Protein AF-A0A1C3XR08-F1 (afdb_monomer)

Radius of gyration: 30.36 Å; Cα contacts (8 Å, |Δi|>4): 366; chains: 1; bounding box: 55×85×100 Å

Solvent-accessible surface area (backbone atoms only — not comparable to full-atom values): 16716 Å² total; per-residue (Å²): 135,90,79,88,82,96,73,86,82,84,79,76,79,78,66,81,74,53,65,55,31,50,72,92,27,38,66,41,62,52,46,43,29,36,30,78,85,78,61,27,37,35,40,36,44,80,65,9,42,30,44,45,40,88,42,94,89,49,68,54,33,35,32,39,51,58,80,56,34,37,40,39,36,41,96,90,47,75,49,49,28,40,51,38,60,73,26,42,38,32,27,29,83,72,38,52,47,43,33,36,47,61,73,83,54,50,77,73,19,33,61,73,77,78,84,78,77,90,80,82,76,77,84,80,60,92,71,82,78,76,88,72,81,84,77,80,84,75,78,80,81,76,76,82,74,77,79,78,77,76,81,52,73,69,58,53,53,25,51,51,28,37,55,50,14,43,22,29,36,35,44,12,52,52,27,46,54,51,28,72,78,42,59,69,76,55,18,57,54,25,34,51,54,13,35,54,25,14,52,55,12,22,54,22,13,54,68,34,70,33,67,66,55,20,53,52,23,52,52,49,33,54,51,38,51,55,51,48,74,68,46,74,96,63,78,76,74,76,73,80,71,77,82,76,80,86,66,82,67,53,72,68,60,50,56,48,42,57,57,43,51,58,51,50,70,73,47,58,93,85,38,75,67,42,59,58,47,54,51,53,37,52,56,43,54,65,65,68,108

Organism: NCBI:txid1761772

pLDDT: mean 78.46, std 17.35, range [38.38, 98.19]

Foldseek 3Di:
DDDDDPDDDPPPPPDPQQQFAPPLCLLLQAAWKAKPPQRWIWGRDRSQKIFIDDGPPTFIFGWYDDDQWIWTQTPVGIWIWGADLLSQWIATDQRQIIIGGDDHGDPSNHPPPVPDDPPDPPPPDPDDCDDDDDDPDDDDDDDDDPPDDPDDVLLVLLVVLLSQLSNLQSNLVVLCVVLVVDDLVSNLVSLVSSLVSLVSSLVSCVSSVNVVSNVVSVVSNVVSVVVNVVRDPDDPDPPDPPPPPDDQPPPVLLVVLVVLVVVLVPDDPPDPVNVVSVVSSVVSVVSND

Secondary structure (DSSP, 8-state):
-----------------PPPPPHHHHHHH-EEEEETTT--EEEE-TTSEEEEESSTTPPPEEEEEETTEEEEEETTEEEEEEEPTTSSEEEETTSSSEEEESSPPPGGGS----SS-SSSSSSSS------PPPPPPPPPPPPPPPPPPPPPHHHHHHHHHHHHHHHHHHHHHHHHHHHHHS-HHHHHHHHHHHHHHHHHHHHHHHHHT-HHHHHHHHHHHHHHHHHHHTS-SS-PPPPP-----S-PPPHHHHHHHHHHHHHHHHS-TT-HHHHHHHHHHHHHHHHT-

Mean predicted aligned error: 19.64 Å

Nearest PDB structures (foldseek):
  8pkp-assembly1_O  TM=9.482E-01  e=6.597E-01  Homo sapiens
  8xyv-assembly2_B  TM=6.573E-01  e=1.124E+00  synthetic construct
  8fit-assembly2_C  TM=3.356E-01  e=3.301E-01  synthetic construct
  5cwn-assembly1_A  TM=4.330E-01  e=3.827E+00  synthetic construct
  6j6f-assembly1_B  TM=3.372E-01  e=3.093E+00  Talaromyces marneffei PM1

Sequence (289 aa):
MRFLIAGTLLLTSILPAGAAPPSSCAGKFIGEWRHSGSGNRGSIMADGRALCSEHPACTQGTWTCSGNVLTYTNSLGTWDYTLAPDGKSMSTNGGAAVATRIGSAPASARSRDLGTAANVTADILGIDRTPSAAPPPAPPPAAPKPPATPPSAVDGEKRAAANYAHTLYGAGEAALNSARDFTYANRKRELQVAEDNFTKAAEQYRKAGDPAGEAKARRAIAMVRAADAKTPERAPRPDPKPKVSGAKPSKENCERVEDINFTIIKLKWNDPQRADLVEKRNQLRELCK

Structure (mmCIF, N/CA/C/O backbone):
data_AF-A0A1C3XR08-F1
#
_entry.id   AF-A0A1C3XR08-F1
#
loop_
_atom_site.group_PDB
_atom_site.id
_atom_site.type_symbol
_atom_site.label_atom_id
_atom_site.label_alt_id
_atom_site.label_comp_id
_atom_site.label_asym_id
_atom_site.label_entity_id
_atom_site.label_seq_id
_atom_site.pdbx_PDB_ins_code
_atom_site.Cartn_x
_atom_site.Cartn_y
_atom_site.Cartn_z
_atom_site.occupancy
_atom_site.B_iso_or_equiv
_atom_site.auth_seq_id
_atom_site.auth_comp_id
_atom_site.auth_asym_id
_atom_site.auth_atom_id
_atom_site.pdbx_PDB_model_num
ATOM 1 N N . MET A 1 1 ? -2.068 -65.527 -25.548 1.00 38.38 1 MET A N 1
ATOM 2 C CA . MET A 1 1 ? -1.183 -64.815 -24.597 1.00 38.38 1 MET A CA 1
ATOM 3 C C . MET A 1 1 ? -1.624 -63.350 -24.639 1.00 38.38 1 MET A C 1
ATOM 5 O O . MET A 1 1 ? -1.410 -62.732 -25.664 1.00 38.38 1 MET A O 1
ATOM 9 N N . ARG A 1 2 ? -2.577 -62.857 -23.826 1.00 44.97 2 ARG A N 1
ATOM 10 C CA . ARG A 1 2 ? -2.490 -62.455 -22.398 1.00 44.97 2 ARG A CA 1
ATOM 11 C C . ARG A 1 2 ? -1.179 -61.733 -22.072 1.00 44.97 2 ARG A C 1
ATOM 13 O O . ARG A 1 2 ? -0.167 -62.400 -22.178 1.00 44.97 2 ARG A O 1
ATOM 20 N N . PHE A 1 3 ? -1.265 -60.439 -21.722 1.00 40.12 3 PHE A N 1
ATOM 21 C CA . PHE A 1 3 ? -0.484 -59.596 -20.777 1.00 40.12 3 PHE A CA 1
ATOM 22 C C . PHE A 1 3 ? -0.703 -58.113 -21.198 1.00 40.12 3 PHE A C 1
ATOM 24 O O . PHE A 1 3 ? -0.474 -57.781 -22.353 1.00 40.12 3 PHE A O 1
ATOM 31 N N . LEU A 1 4 ? -1.465 -57.304 -20.431 1.00 47.50 4 LEU A N 1
ATOM 32 C CA . LEU A 1 4 ? -0.976 -56.306 -19.443 1.00 47.50 4 LEU A CA 1
ATOM 33 C C . LEU A 1 4 ? -0.058 -55.260 -20.124 1.00 47.50 4 LEU A C 1
ATOM 35 O O . LEU A 1 4 ? 0.934 -55.639 -20.722 1.00 47.50 4 LEU A O 1
ATOM 39 N N . ILE A 1 5 ? -0.306 -53.943 -20.117 1.00 51.34 5 ILE A N 1
ATOM 40 C CA . ILE A 1 5 ? -0.355 -53.033 -18.960 1.00 51.34 5 ILE A CA 1
ATOM 41 C C . ILE A 1 5 ? -1.139 -51.764 -19.367 1.00 51.34 5 ILE A C 1
ATOM 43 O O . ILE A 1 5 ? -0.675 -50.971 -20.182 1.00 51.34 5 ILE A O 1
ATOM 47 N N . ALA A 1 6 ? -2.315 -51.553 -18.776 1.00 47.84 6 ALA A N 1
ATOM 48 C CA . ALA A 1 6 ? -2.940 -50.237 -18.674 1.00 47.84 6 ALA A CA 1
ATOM 49 C C . ALA A 1 6 ? -2.501 -49.659 -17.325 1.00 47.84 6 ALA A C 1
ATOM 51 O O . ALA A 1 6 ? -2.998 -50.073 -16.280 1.00 47.84 6 ALA A O 1
ATOM 52 N N . GLY A 1 7 ? -1.495 -48.787 -17.343 1.00 52.88 7 GLY A N 1
ATOM 53 C CA . GLY A 1 7 ? -0.860 -48.272 -16.136 1.00 52.88 7 GLY A CA 1
ATOM 54 C C . GLY A 1 7 ? -0.570 -46.784 -16.242 1.00 52.88 7 GLY A C 1
ATOM 55 O O . GLY A 1 7 ? 0.406 -46.394 -16.867 1.00 52.88 7 GLY A O 1
ATOM 56 N N . THR A 1 8 ? -1.398 -46.004 -15.539 1.00 53.06 8 THR A N 1
ATOM 57 C CA . THR A 1 8 ? -1.061 -44.750 -14.834 1.00 53.06 8 THR A CA 1
ATOM 58 C C . THR A 1 8 ? -0.437 -43.589 -15.611 1.00 53.06 8 THR A C 1
ATOM 60 O O . THR A 1 8 ? 0.746 -43.609 -15.919 1.00 53.06 8 THR A O 1
ATOM 63 N N . LEU A 1 9 ? -1.173 -42.470 -15.674 1.00 44.22 9 LEU A N 1
ATOM 64 C CA . LEU A 1 9 ? -0.686 -41.203 -15.106 1.00 44.22 9 LEU A CA 1
ATOM 65 C C . LEU A 1 9 ? -1.867 -40.256 -14.812 1.00 44.22 9 LEU A C 1
ATOM 67 O O . LEU A 1 9 ? -2.141 -39.305 -15.540 1.00 44.22 9 LEU A O 1
ATOM 71 N N . LEU A 1 10 ? -2.596 -40.528 -13.725 1.00 46.97 10 LEU A N 1
ATOM 72 C CA . LEU A 1 10 ? -3.495 -39.544 -13.124 1.00 46.97 10 LEU A CA 1
ATOM 73 C C . LEU A 1 10 ? -2.613 -38.581 -12.315 1.00 46.97 10 LEU A C 1
ATOM 75 O O . LEU A 1 10 ? -2.392 -38.767 -11.121 1.00 46.97 10 LEU A O 1
ATOM 79 N N . LEU A 1 11 ? -2.018 -37.602 -12.998 1.00 44.31 11 LEU A N 1
ATOM 80 C CA . LEU A 1 11 ? -1.250 -36.531 -12.372 1.00 44.31 11 LEU A CA 1
ATOM 81 C C . LEU A 1 11 ? -2.250 -35.559 -11.724 1.00 44.31 11 LEU A C 1
ATOM 83 O O . LEU A 1 11 ? -2.594 -34.521 -12.282 1.00 44.31 11 LEU A O 1
ATOM 87 N N . THR A 1 12 ? -2.787 -35.938 -10.563 1.00 45.84 12 THR A N 1
ATOM 88 C CA . THR A 1 12 ? -3.542 -35.028 -9.702 1.00 45.84 12 THR A CA 1
ATOM 89 C C . THR A 1 12 ? -2.607 -33.900 -9.298 1.00 45.84 12 THR A C 1
ATOM 91 O O . THR A 1 12 ? -1.690 -34.090 -8.499 1.00 45.84 12 THR A O 1
ATOM 94 N N . SER A 1 13 ? -2.820 -32.730 -9.886 1.00 38.75 13 SER A N 1
ATOM 95 C CA . SER A 1 13 ? -2.243 -31.462 -9.473 1.00 38.75 13 SER A CA 1
ATOM 96 C C . SER A 1 13 ? -2.673 -31.183 -8.035 1.00 38.75 13 SER A C 1
ATOM 98 O O . SER A 1 13 ? -3.737 -30.622 -7.777 1.00 38.75 13 SER A O 1
ATOM 100 N N . ILE A 1 14 ? -1.840 -31.610 -7.085 1.00 42.59 14 ILE A N 1
ATOM 101 C CA . ILE A 1 14 ? -1.922 -31.199 -5.687 1.00 42.59 14 ILE A CA 1
ATOM 102 C C . ILE A 1 14 ? -1.566 -29.713 -5.679 1.00 42.59 14 ILE A C 1
ATOM 104 O O . ILE A 1 14 ? -0.406 -29.330 -5.532 1.00 42.59 14 ILE A O 1
ATOM 108 N N . LEU A 1 15 ? -2.563 -28.859 -5.914 1.00 49.00 15 LEU A N 1
ATOM 109 C CA . LEU A 1 15 ? -2.453 -27.469 -5.510 1.00 49.00 15 LEU A CA 1
ATOM 110 C C . LEU A 1 15 ? -2.200 -27.485 -4.000 1.00 49.00 15 LEU A C 1
ATOM 112 O O . LEU A 1 15 ? -2.856 -28.261 -3.297 1.00 49.00 15 LEU A O 1
ATOM 116 N N . PRO A 1 16 ? -1.248 -26.686 -3.492 1.00 52.06 16 PRO A N 1
ATOM 117 C CA . PRO A 1 16 ? -1.045 -26.577 -2.061 1.00 52.06 16 PRO A CA 1
ATOM 118 C C . PRO A 1 16 ? -2.382 -26.160 -1.453 1.00 52.06 16 PRO A C 1
ATOM 120 O O . PRO A 1 16 ? -2.876 -25.063 -1.714 1.00 52.06 16 PRO A O 1
ATOM 123 N N . ALA A 1 17 ? -3.001 -27.070 -0.702 1.00 56.12 17 ALA A N 1
ATOM 124 C CA . ALA A 1 17 ? -4.152 -26.738 0.109 1.00 56.12 17 ALA A CA 1
ATOM 125 C C . ALA A 1 17 ? -3.661 -25.674 1.089 1.00 56.12 17 ALA A C 1
ATOM 127 O O . ALA A 1 17 ? -2.877 -25.978 1.991 1.00 56.12 17 ALA A O 1
ATOM 128 N N . GLY A 1 18 ? -4.040 -24.416 0.847 1.00 61.09 18 GLY A N 1
ATOM 129 C CA . GLY A 1 18 ? -3.801 -23.341 1.796 1.00 61.09 18 GLY A CA 1
ATOM 130 C C . GLY A 1 18 ? -4.358 -23.816 3.127 1.00 61.09 18 GLY A C 1
ATOM 131 O O . GLY A 1 18 ? -5.538 -24.154 3.206 1.00 61.09 18 GLY A O 1
ATOM 132 N N . ALA A 1 19 ? -3.487 -23.971 4.124 1.00 70.94 19 ALA A N 1
ATOM 133 C CA . ALA A 1 19 ? -3.911 -24.466 5.419 1.00 70.94 19 ALA A CA 1
ATOM 134 C C . ALA A 1 19 ? -5.043 -23.562 5.908 1.00 70.94 19 ALA A C 1
ATOM 136 O O . ALA A 1 19 ? -4.877 -22.340 5.963 1.00 70.94 19 ALA A O 1
ATOM 137 N N . ALA A 1 20 ? -6.199 -24.162 6.196 1.00 83.56 20 ALA A N 1
ATOM 138 C CA . ALA A 1 20 ? -7.341 -23.396 6.650 1.00 83.56 20 ALA A CA 1
ATOM 139 C C . ALA A 1 20 ? -6.932 -22.609 7.911 1.00 83.56 20 ALA A C 1
ATOM 141 O O . ALA A 1 20 ? -6.250 -23.160 8.785 1.00 83.56 20 ALA A O 1
ATOM 142 N N . PRO A 1 21 ? -7.309 -21.328 8.012 1.00 88.44 21 PRO A N 1
ATOM 143 C CA . PRO A 1 21 ? -6.965 -20.499 9.153 1.00 88.44 21 PRO A CA 1
ATOM 144 C C . PRO A 1 21 ? -7.529 -21.114 10.442 1.00 88.44 21 PRO A C 1
ATOM 146 O O . PRO A 1 21 ? -8.622 -21.692 10.420 1.00 88.44 21 PRO A O 1
ATOM 149 N N . PRO A 1 22 ? -6.839 -20.966 11.589 1.00 88.12 22 PRO A N 1
ATOM 150 C CA . PRO A 1 22 ? -7.344 -21.461 12.861 1.00 88.12 22 PRO A CA 1
ATOM 151 C C . PRO A 1 22 ? -8.750 -20.922 13.149 1.00 88.12 22 PRO A C 1
ATOM 153 O O . PRO A 1 22 ? -8.990 -19.709 13.133 1.00 88.12 22 PRO A O 1
ATOM 156 N N . SER A 1 23 ? -9.689 -21.817 13.463 1.00 87.06 23 SER A N 1
ATOM 157 C CA . SER A 1 23 ? -11.085 -21.451 13.746 1.00 87.06 23 SER A CA 1
ATOM 158 C C . SER A 1 23 ? -11.216 -20.456 14.907 1.00 87.06 23 SER A C 1
ATOM 160 O O . SER A 1 23 ? -12.152 -19.656 14.928 1.00 87.06 23 SER A O 1
ATOM 162 N N . SER A 1 24 ? -10.241 -20.445 15.824 1.00 84.38 24 SER A N 1
ATOM 163 C CA . SER A 1 24 ? -10.147 -19.532 16.969 1.00 84.38 24 SER A CA 1
ATOM 164 C C . SER A 1 24 ? -10.071 -18.047 16.589 1.00 84.38 24 SER A C 1
ATOM 166 O O . SER A 1 24 ? -10.459 -17.195 17.389 1.00 84.38 24 SER A O 1
ATOM 168 N N . CYS A 1 25 ? -9.604 -17.712 15.382 1.00 91.00 25 CYS A N 1
ATOM 169 C CA . CYS A 1 25 ? -9.530 -16.332 14.894 1.00 91.00 25 CYS A CA 1
ATOM 170 C C . CYS A 1 25 ? -10.233 -16.119 13.550 1.00 91.00 25 CYS A C 1
ATOM 172 O O . CYS A 1 25 ? -10.633 -14.990 13.259 1.00 91.00 25 CYS A O 1
ATOM 174 N N . ALA A 1 26 ? -10.454 -17.170 12.754 1.00 94.38 26 ALA A N 1
ATOM 175 C CA . ALA A 1 26 ? -10.967 -17.029 11.394 1.00 94.38 26 ALA A CA 1
ATOM 176 C C . ALA A 1 26 ? -12.325 -16.307 11.334 1.00 94.38 26 ALA A C 1
ATOM 178 O O . ALA A 1 26 ? -12.524 -15.397 10.526 1.00 94.38 26 ALA A O 1
ATOM 179 N N . GLY A 1 27 ? -13.232 -16.634 12.263 1.00 93.69 27 GLY A N 1
ATOM 180 C CA . GLY A 1 27 ? -14.561 -16.022 12.355 1.00 93.69 27 GLY A CA 1
ATOM 181 C C . GLY A 1 27 ? -14.553 -14.509 12.600 1.00 93.69 27 GLY A C 1
ATOM 182 O O . GLY A 1 27 ? -15.597 -13.873 12.477 1.00 93.69 27 GLY A O 1
ATOM 183 N N . LYS A 1 28 ? -13.406 -13.915 12.951 1.00 94.88 28 LYS A N 1
ATOM 184 C CA . LYS A 1 28 ? -13.257 -12.463 13.076 1.00 94.88 28 LYS A CA 1
ATOM 185 C C . LYS A 1 28 ? -13.043 -11.778 11.738 1.00 94.88 28 LYS A C 1
ATOM 187 O O . LYS A 1 28 ? -13.416 -10.623 11.601 1.00 94.88 28 LYS A O 1
ATOM 192 N N . PHE A 1 29 ? -12.441 -12.451 10.763 1.00 96.06 29 PHE A N 1
ATOM 193 C CA . PHE A 1 29 ? -11.985 -11.826 9.520 1.00 96.06 29 PHE A CA 1
ATOM 194 C C . PHE A 1 29 ? -12.834 -12.187 8.311 1.00 96.06 29 PHE A C 1
ATOM 196 O O . PHE A 1 29 ? -12.953 -11.368 7.402 1.00 96.06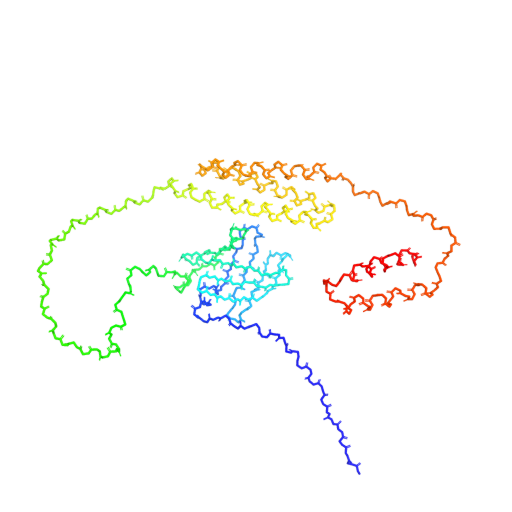 29 PHE A O 1
ATOM 203 N N . ILE A 1 30 ? -13.456 -13.370 8.325 1.00 96.19 30 ILE A N 1
ATOM 204 C CA . ILE A 1 30 ? -14.299 -13.847 7.226 1.00 96.19 30 ILE A CA 1
ATOM 205 C C . ILE A 1 30 ? -15.356 -12.798 6.865 1.00 96.19 30 ILE A C 1
ATOM 207 O O . ILE A 1 30 ? -16.004 -12.215 7.742 1.00 96.19 30 ILE A O 1
ATOM 211 N N . GLY A 1 31 ? -15.502 -12.552 5.565 1.00 96.12 31 GLY A N 1
ATOM 212 C CA . GLY A 1 31 ? -16.448 -11.597 5.006 1.00 96.12 31 GLY A CA 1
ATOM 213 C C . GLY A 1 31 ? -15.842 -10.700 3.933 1.00 96.12 31 GLY A C 1
ATOM 214 O O . GLY A 1 31 ? -14.741 -10.926 3.432 1.00 96.12 31 GLY A O 1
ATOM 215 N N . GLU A 1 32 ? -16.607 -9.672 3.594 1.00 97.12 32 GLU A N 1
ATOM 216 C CA . GLU A 1 32 ? -16.313 -8.725 2.526 1.00 97.12 32 GLU A CA 1
ATOM 217 C C . GLU A 1 32 ? -15.698 -7.442 3.092 1.00 97.12 32 GLU A C 1
ATOM 219 O O . GLU A 1 32 ? -16.137 -6.929 4.125 1.00 97.12 32 GLU A O 1
ATOM 224 N N . TRP A 1 33 ? -14.703 -6.902 2.397 1.00 96.31 33 TRP A N 1
ATOM 225 C CA . TRP A 1 33 ? -13.908 -5.758 2.829 1.00 96.31 33 TRP A CA 1
ATOM 226 C C . TRP A 1 33 ? -13.667 -4.785 1.674 1.00 96.31 33 TRP A C 1
ATOM 228 O O . TRP A 1 33 ? -13.502 -5.188 0.527 1.00 96.31 33 TRP A O 1
ATOM 238 N N . ARG A 1 34 ? -13.613 -3.491 1.978 1.00 94.81 34 ARG A N 1
ATOM 239 C CA . ARG A 1 34 ? -13.351 -2.395 1.042 1.00 94.81 34 ARG A CA 1
ATOM 240 C C . ARG A 1 34 ? -12.054 -1.694 1.423 1.00 94.81 34 ARG A C 1
ATOM 242 O O . ARG A 1 34 ? -11.954 -1.186 2.535 1.00 94.81 34 ARG A O 1
ATOM 249 N N . HIS A 1 35 ? -11.081 -1.632 0.518 1.00 90.81 35 HIS A N 1
ATOM 250 C CA . HIS A 1 35 ? -9.838 -0.888 0.749 1.00 90.81 35 HIS A CA 1
ATOM 251 C C . HIS A 1 35 ? -10.035 0.608 0.465 1.00 90.81 35 HIS A C 1
ATOM 253 O O . HIS A 1 35 ? -10.517 0.975 -0.605 1.00 90.81 35 HIS A O 1
ATOM 259 N N . SER A 1 36 ? -9.642 1.475 1.402 1.00 80.38 36 SER A N 1
ATOM 260 C CA . SER A 1 36 ? -9.889 2.927 1.333 1.00 80.38 36 SER A CA 1
ATOM 261 C C . SER A 1 36 ? -9.033 3.682 0.306 1.00 80.38 36 SER A C 1
ATOM 263 O O . SER A 1 36 ? -9.429 4.761 -0.122 1.00 80.38 36 SER A O 1
ATOM 265 N N . GLY A 1 37 ? -7.885 3.132 -0.107 1.00 71.94 37 GLY A N 1
ATOM 266 C CA . GLY A 1 37 ? -6.972 3.779 -1.063 1.00 71.94 37 GLY A CA 1
ATOM 267 C C . GLY A 1 37 ? -7.181 3.357 -2.519 1.00 71.94 37 GLY A C 1
ATOM 268 O O . GLY A 1 37 ? -7.289 4.197 -3.403 1.00 71.94 37 GLY A O 1
ATOM 269 N N . SER A 1 38 ? -7.247 2.050 -2.775 1.00 71.06 38 SER A N 1
ATOM 270 C CA . SER A 1 38 ? -7.358 1.506 -4.135 1.00 71.06 38 SER A CA 1
ATOM 271 C C . SER A 1 38 ? -8.802 1.287 -4.593 1.00 71.06 38 SER A C 1
ATOM 273 O O . SER A 1 38 ? -9.052 1.041 -5.768 1.00 71.06 38 SER A O 1
ATOM 275 N N . GLY A 1 39 ? -9.764 1.345 -3.666 1.00 78.06 39 GLY A N 1
ATOM 276 C CA . GLY A 1 39 ? -11.163 1.036 -3.941 1.00 78.06 39 GLY A CA 1
ATOM 277 C C . GLY A 1 39 ? -11.441 -0.456 -4.131 1.00 78.06 39 GLY A C 1
ATOM 278 O O . GLY A 1 39 ? -12.591 -0.814 -4.345 1.00 78.06 39 GLY A O 1
ATOM 279 N N . ASN A 1 40 ? -10.444 -1.337 -4.014 1.00 88.88 40 ASN A N 1
ATOM 280 C CA . ASN A 1 40 ? -10.617 -2.775 -4.242 1.00 88.88 40 ASN A CA 1
ATOM 281 C C . ASN A 1 40 ? -11.571 -3.390 -3.217 1.00 88.88 40 ASN A C 1
ATOM 283 O O . ASN A 1 40 ? -11.604 -2.991 -2.044 1.00 88.88 40 ASN A O 1
ATOM 287 N N . ARG A 1 41 ? -12.283 -4.427 -3.655 1.00 94.19 41 ARG A N 1
ATOM 288 C CA . ARG A 1 41 ? -13.103 -5.274 -2.797 1.00 94.19 41 ARG A CA 1
ATOM 289 C C . ARG A 1 41 ? -12.387 -6.592 -2.520 1.00 94.19 41 ARG A C 1
ATOM 291 O O . ARG A 1 41 ? -12.048 -7.314 -3.455 1.00 94.19 41 ARG A O 1
ATOM 298 N N . GLY A 1 42 ? -12.159 -6.891 -1.246 1.00 95.00 42 GLY A N 1
ATOM 299 C CA . GLY A 1 42 ? -11.544 -8.127 -0.773 1.00 95.00 42 GLY A CA 1
ATOM 300 C C . GLY A 1 42 ? -12.566 -9.075 -0.145 1.00 95.00 42 GLY A C 1
ATOM 301 O O . GLY A 1 42 ? -13.370 -8.640 0.676 1.00 95.00 42 GLY A O 1
ATOM 302 N N . SER A 1 43 ? -12.499 -10.363 -0.475 1.00 96.81 43 SER A N 1
ATOM 303 C CA . SER A 1 43 ? -13.308 -11.422 0.142 1.00 96.81 43 SER A CA 1
ATOM 304 C C . SER A 1 43 ? -12.402 -12.382 0.902 1.00 96.81 43 SER A C 1
ATOM 306 O O . SER A 1 43 ? -11.562 -13.056 0.305 1.00 96.81 43 SER A O 1
ATOM 308 N N . ILE A 1 44 ? -12.575 -12.455 2.220 1.00 96.38 44 ILE A N 1
ATOM 309 C CA . ILE A 1 44 ? -11.819 -13.341 3.110 1.00 96.38 44 ILE A CA 1
ATOM 310 C C . ILE A 1 44 ? -12.667 -14.584 3.390 1.00 96.38 44 ILE A C 1
ATOM 312 O O . ILE A 1 44 ? -13.735 -14.488 4.000 1.00 96.38 44 ILE A O 1
ATOM 316 N N . MET A 1 45 ? -12.210 -15.748 2.924 1.00 95.19 45 MET A N 1
ATOM 317 C CA . MET A 1 45 ? -12.967 -17.004 2.937 1.00 95.19 45 MET A CA 1
ATOM 318 C C . MET A 1 45 ? -12.480 -17.968 4.024 1.00 95.19 45 MET A C 1
ATOM 320 O O . MET A 1 45 ? -11.299 -17.997 4.358 1.00 95.19 45 MET A O 1
ATOM 324 N N . ALA A 1 46 ? -13.380 -18.799 4.556 1.00 93.19 46 ALA A N 1
ATOM 325 C CA . ALA A 1 46 ? -13.069 -19.754 5.628 1.00 93.19 46 ALA A CA 1
ATOM 326 C C . ALA A 1 46 ? -12.058 -20.847 5.229 1.00 93.19 46 ALA A C 1
ATOM 328 O O . ALA A 1 46 ? -11.420 -21.436 6.094 1.00 93.19 46 ALA A O 1
ATOM 329 N N . ASP A 1 47 ? -11.903 -21.100 3.930 1.00 92.25 47 ASP A N 1
ATOM 330 C CA . ASP A 1 47 ? -10.961 -22.070 3.359 1.00 92.25 47 ASP A CA 1
ATOM 331 C C . ASP A 1 47 ? -9.526 -21.523 3.227 1.00 92.25 47 ASP A C 1
ATOM 333 O O . ASP A 1 47 ? -8.673 -22.166 2.623 1.00 92.25 47 ASP A O 1
ATOM 337 N N . GLY A 1 48 ? -9.254 -20.330 3.764 1.00 93.44 48 GLY A N 1
ATOM 338 C CA . GLY A 1 48 ? -7.942 -19.691 3.694 1.00 93.44 48 GLY A CA 1
ATOM 339 C C . GLY A 1 48 ? -7.683 -18.928 2.399 1.00 93.44 48 GLY A C 1
ATOM 340 O O . GLY A 1 48 ? -6.588 -18.397 2.234 1.00 93.44 48 GLY A O 1
ATOM 341 N N . ARG A 1 49 ? -8.657 -18.805 1.486 1.00 95.50 49 ARG A N 1
ATOM 342 C CA . ARG A 1 49 ? -8.523 -17.942 0.301 1.00 95.50 49 ARG A CA 1
ATOM 343 C C . ARG A 1 49 ? -8.878 -16.489 0.603 1.00 95.50 49 ARG A C 1
ATOM 345 O O . ARG A 1 49 ? -9.814 -16.193 1.347 1.00 95.50 49 ARG A O 1
ATOM 352 N N . ALA A 1 50 ? -8.128 -15.583 -0.012 1.00 95.38 50 ALA A N 1
ATOM 353 C CA . ALA A 1 50 ? -8.377 -14.149 -0.018 1.00 95.38 50 ALA A CA 1
ATOM 354 C C . ALA A 1 50 ? -8.498 -13.684 -1.475 1.00 95.38 50 ALA A C 1
ATOM 356 O O . ALA A 1 50 ? -7.522 -13.669 -2.230 1.00 95.38 50 ALA A O 1
ATOM 357 N N . LEU A 1 51 ? -9.721 -13.354 -1.885 1.00 94.81 51 LEU A N 1
ATOM 358 C CA . LEU A 1 51 ? -10.031 -12.913 -3.243 1.00 94.81 51 LEU A CA 1
ATOM 359 C C . LEU A 1 51 ? -10.029 -11.389 -3.304 1.00 94.81 51 LEU A C 1
ATOM 361 O O . LEU A 1 51 ? -10.417 -10.726 -2.348 1.00 94.81 51 LEU A O 1
ATOM 365 N N . CYS A 1 52 ? -9.618 -10.835 -4.439 1.00 93.06 52 CYS A N 1
ATOM 366 C CA . CYS A 1 52 ? -9.642 -9.401 -4.702 1.00 93.06 52 CYS A CA 1
ATOM 367 C C . CYS A 1 52 ? -10.400 -9.160 -6.006 1.00 93.06 52 CYS A C 1
ATOM 369 O O . CYS A 1 52 ? -10.191 -9.874 -6.988 1.00 93.06 52 CYS A O 1
ATOM 371 N N . SER A 1 53 ? -11.277 -8.164 -6.013 1.00 92.19 53 SER A N 1
ATOM 372 C CA . SER A 1 53 ? -12.090 -7.767 -7.160 1.00 92.19 53 SER A CA 1
ATOM 373 C C . SER A 1 53 ? -12.210 -6.242 -7.263 1.00 92.19 53 SER A C 1
ATOM 375 O O . SER A 1 53 ? -11.759 -5.501 -6.385 1.00 92.19 53 SER A O 1
ATOM 377 N N . GLU A 1 54 ? -12.825 -5.781 -8.355 1.00 86.19 54 GLU A N 1
ATOM 378 C CA . GLU A 1 54 ? -13.154 -4.369 -8.618 1.00 86.19 54 GLU A CA 1
ATOM 379 C C . GLU A 1 54 ? -11.942 -3.454 -8.903 1.00 86.19 54 GLU A C 1
ATOM 381 O O . GLU A 1 54 ? -12.101 -2.241 -8.999 1.00 86.19 54 GLU A O 1
ATOM 386 N N . HIS A 1 55 ? -10.741 -4.015 -9.115 1.00 84.00 55 HIS A N 1
ATOM 387 C CA . HIS A 1 55 ? -9.563 -3.257 -9.554 1.00 84.00 55 HIS A CA 1
ATOM 388 C C . HIS A 1 55 ? -8.581 -4.110 -10.385 1.00 84.00 55 HIS A C 1
ATOM 390 O O . HIS A 1 55 ? -8.337 -5.261 -10.023 1.00 84.00 55 HIS A O 1
ATOM 396 N N . PRO A 1 56 ? -7.952 -3.575 -11.455 1.00 76.06 56 PRO A N 1
ATOM 397 C CA . PRO A 1 56 ? -7.051 -4.346 -12.328 1.00 76.06 56 PRO A CA 1
ATOM 398 C C . PRO A 1 56 ? -5.798 -4.897 -11.634 1.00 76.06 56 PRO A C 1
ATOM 400 O O . PRO A 1 56 ? -5.311 -5.961 -11.990 1.00 76.06 56 PRO A O 1
ATOM 403 N N . ALA A 1 57 ? -5.287 -4.190 -10.623 1.00 75.12 57 ALA A N 1
ATOM 404 C CA . ALA A 1 57 ? -4.139 -4.627 -9.817 1.00 75.12 57 ALA A CA 1
ATOM 405 C C . ALA A 1 57 ? -4.513 -5.602 -8.678 1.00 75.12 57 ALA A C 1
ATOM 407 O O . ALA A 1 57 ? -3.778 -5.727 -7.701 1.00 75.12 57 ALA A O 1
ATOM 408 N N . CYS A 1 58 ? -5.685 -6.239 -8.744 1.00 83.19 58 CYS A N 1
ATOM 409 C CA . CYS A 1 58 ? -6.096 -7.217 -7.747 1.00 83.19 58 CYS A CA 1
ATOM 410 C C . CYS A 1 58 ? -5.322 -8.524 -7.899 1.00 83.19 58 CYS A C 1
ATOM 412 O O . CYS A 1 58 ? -5.493 -9.260 -8.869 1.00 83.19 58 CYS A O 1
ATOM 414 N N . THR A 1 59 ? -4.543 -8.852 -6.877 1.00 86.50 59 THR A N 1
ATOM 415 C CA . THR A 1 59 ? -3.892 -10.155 -6.753 1.00 86.50 59 THR A CA 1
ATOM 416 C C . THR A 1 59 ? -4.679 -10.994 -5.757 1.00 86.50 59 THR A C 1
ATOM 418 O O . THR A 1 59 ? -5.032 -10.501 -4.686 1.00 86.50 59 THR A O 1
ATOM 421 N N . GLN A 1 60 ? -4.973 -12.242 -6.118 1.00 93.38 60 GLN A N 1
ATOM 422 C CA . GLN A 1 60 ? -5.555 -13.230 -5.208 1.00 93.38 60 GLN A CA 1
ATOM 423 C C . GLN A 1 60 ? -4.454 -13.864 -4.358 1.00 93.38 60 GLN A C 1
ATOM 425 O O . GLN A 1 60 ? -3.301 -13.944 -4.786 1.00 93.38 60 GLN A O 1
ATOM 430 N N . GLY A 1 61 ? -4.809 -14.363 -3.181 1.00 93.94 61 GLY A N 1
ATOM 431 C CA . GLY A 1 61 ? -3.848 -15.025 -2.314 1.00 93.94 61 GLY A CA 1
ATOM 432 C C . GLY A 1 61 ? -4.489 -15.913 -1.265 1.00 93.94 61 GLY A C 1
ATOM 433 O O . GLY A 1 61 ? -5.667 -16.273 -1.338 1.00 93.94 61 GLY A O 1
ATOM 434 N N . THR A 1 62 ? -3.684 -16.260 -0.276 1.00 95.62 62 THR A N 1
ATOM 435 C CA . THR A 1 62 ? -4.080 -17.039 0.893 1.00 95.62 62 THR A CA 1
ATOM 436 C C . THR A 1 62 ? -3.973 -16.192 2.147 1.00 95.62 62 THR A C 1
ATOM 438 O O . THR A 1 62 ? -3.231 -15.210 2.175 1.00 95.62 62 THR A O 1
ATOM 441 N N . TRP A 1 63 ? -4.673 -16.575 3.205 1.00 95.75 63 TRP A N 1
ATOM 442 C CA . TRP A 1 63 ? -4.558 -15.912 4.493 1.00 95.75 63 TRP A CA 1
ATOM 443 C C . TRP A 1 63 ? -4.575 -16.900 5.656 1.00 95.75 63 TRP A C 1
ATOM 445 O O . TRP A 1 63 ? -5.149 -17.984 5.578 1.00 95.75 63 TRP A O 1
ATOM 455 N N . THR A 1 64 ? -3.954 -16.482 6.752 1.00 96.50 64 THR A N 1
ATOM 456 C CA . THR A 1 64 ? -4.044 -17.119 8.067 1.00 96.50 64 THR A CA 1
ATOM 457 C C . THR A 1 64 ? -4.269 -16.050 9.135 1.00 96.50 64 THR A C 1
ATOM 459 O O . THR A 1 64 ? -4.282 -14.856 8.830 1.00 96.50 64 THR A O 1
ATOM 462 N N . CYS A 1 65 ? -4.480 -16.439 10.388 1.00 95.62 65 CYS A N 1
ATOM 463 C CA . CYS A 1 65 ? -4.627 -15.480 11.474 1.00 95.62 65 CYS A CA 1
ATOM 464 C C . CYS A 1 65 ? -4.035 -15.971 12.794 1.00 95.62 65 CYS A C 1
ATOM 466 O O . CYS A 1 65 ? -3.928 -17.169 13.056 1.00 95.62 65 CYS A O 1
ATOM 468 N N . SER A 1 66 ? -3.702 -15.004 13.647 1.00 94.44 66 SER A N 1
ATOM 469 C CA . SER A 1 66 ? -3.370 -15.200 15.054 1.00 94.44 66 SER A CA 1
ATOM 470 C C . SER A 1 66 ? -3.959 -14.049 15.871 1.00 94.44 66 SER A C 1
ATOM 472 O O . SER A 1 66 ? -3.641 -12.878 15.659 1.00 94.44 66 SER A O 1
ATOM 474 N N . GLY A 1 67 ? -4.878 -14.362 16.787 1.00 92.81 67 GLY A N 1
ATOM 475 C CA . GLY A 1 67 ? -5.535 -13.356 17.625 1.00 92.81 67 GLY A CA 1
ATOM 476 C C . GLY A 1 67 ? -6.370 -12.351 16.821 1.00 92.81 67 GLY A C 1
ATOM 477 O O . GLY A 1 67 ? -7.469 -12.686 16.374 1.00 92.81 67 GLY A O 1
ATOM 478 N N . ASN A 1 68 ? -5.874 -11.114 16.712 1.00 94.69 68 ASN A N 1
ATOM 479 C CA . ASN A 1 68 ? -6.465 -10.007 15.943 1.00 94.69 68 ASN A CA 1
ATOM 480 C C . ASN A 1 68 ? -5.594 -9.603 14.742 1.00 94.69 68 ASN A C 1
ATOM 482 O O . ASN A 1 68 ? -5.814 -8.540 14.170 1.00 94.69 68 ASN A O 1
ATOM 486 N N . VAL A 1 69 ? -4.639 -10.442 14.341 1.00 94.69 69 VAL A N 1
ATOM 487 C CA . VAL A 1 69 ? -3.806 -10.222 13.158 1.00 94.69 69 VAL A CA 1
ATOM 488 C C . VAL A 1 69 ? -4.163 -11.254 12.091 1.00 94.69 69 VAL A C 1
ATOM 490 O O . VAL A 1 69 ? -4.168 -12.455 12.365 1.00 94.69 69 VAL A O 1
ATOM 493 N N . LEU A 1 70 ? -4.485 -10.781 10.891 1.00 96.00 70 LEU A N 1
ATOM 494 C CA . LEU A 1 70 ? -4.620 -11.570 9.671 1.00 96.00 70 LEU A CA 1
ATOM 495 C C . LEU A 1 70 ? -3.341 -11.415 8.856 1.00 96.00 70 LEU A C 1
ATOM 497 O O . LEU A 1 70 ? -2.963 -10.299 8.522 1.00 96.00 70 LEU A O 1
ATOM 501 N N . THR A 1 71 ? -2.710 -12.524 8.496 1.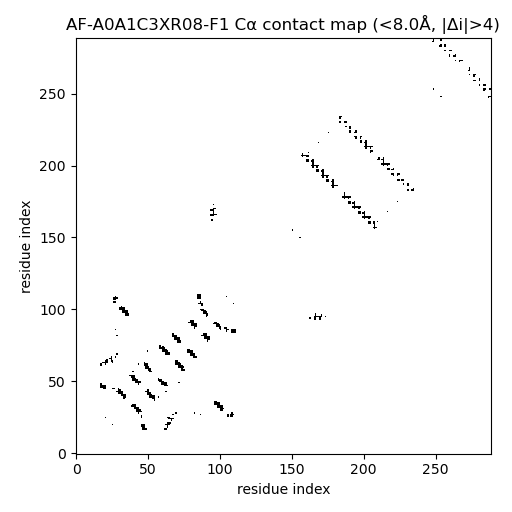00 95.69 71 THR A N 1
ATOM 502 C CA . THR A 1 71 ? -1.544 -12.547 7.611 1.00 95.69 71 THR A CA 1
ATOM 503 C C . THR A 1 71 ? -2.015 -12.953 6.225 1.00 95.69 71 THR A C 1
ATOM 505 O O . THR A 1 71 ? -2.496 -14.069 6.036 1.00 95.69 71 THR A O 1
ATOM 508 N N . TYR A 1 72 ? -1.909 -12.041 5.265 1.00 94.19 72 TYR A N 1
ATOM 509 C CA . TYR A 1 72 ? -2.276 -12.239 3.867 1.00 94.19 72 TYR A CA 1
ATOM 510 C C . TYR A 1 72 ? -1.022 -12.439 3.019 1.00 94.19 72 TYR A C 1
ATOM 512 O O . TYR A 1 72 ? -0.099 -11.635 3.110 1.00 94.19 72 TYR A O 1
ATOM 520 N N . THR A 1 73 ? -1.005 -13.457 2.161 1.00 92.94 73 THR A N 1
ATOM 521 C CA . THR A 1 73 ? 0.116 -13.778 1.269 1.00 92.94 73 THR A CA 1
ATOM 522 C C . THR A 1 73 ? -0.371 -13.952 -0.163 1.00 92.94 73 THR A C 1
ATOM 524 O O . THR A 1 73 ? -1.325 -14.684 -0.417 1.00 92.94 73 THR A O 1
ATOM 527 N N . ASN A 1 74 ? 0.307 -13.320 -1.118 1.00 92.44 74 ASN A N 1
ATOM 528 C CA . ASN A 1 74 ? 0.084 -13.508 -2.551 1.00 92.44 74 ASN A CA 1
ATOM 529 C C . ASN A 1 74 ? 1.419 -13.500 -3.321 1.00 92.44 74 ASN A C 1
ATOM 531 O O . ASN A 1 74 ? 2.492 -13.515 -2.721 1.00 92.44 74 ASN A O 1
ATOM 535 N N . SER A 1 75 ? 1.375 -13.460 -4.656 1.00 87.62 75 SER A N 1
ATOM 536 C CA . SER A 1 75 ? 2.582 -13.457 -5.499 1.00 87.62 75 SER A CA 1
ATOM 537 C C . SER A 1 75 ? 3.477 -12.217 -5.351 1.00 87.62 75 SER A C 1
ATOM 539 O O . SER A 1 75 ? 4.605 -12.232 -5.832 1.00 87.62 75 SER A O 1
ATOM 541 N N . LEU A 1 76 ? 2.979 -11.140 -4.741 1.00 83.50 76 LEU A N 1
ATOM 542 C CA . LEU A 1 76 ? 3.694 -9.881 -4.521 1.00 83.50 76 LEU A CA 1
ATOM 543 C C . LEU A 1 76 ? 4.312 -9.789 -3.113 1.00 83.50 76 LEU A C 1
ATOM 545 O O . LEU A 1 76 ? 5.158 -8.928 -2.893 1.00 83.50 76 LEU A O 1
ATOM 549 N N . GLY A 1 77 ? 3.911 -10.643 -2.162 1.00 88.75 77 GLY A N 1
ATOM 550 C CA . GLY A 1 77 ? 4.453 -10.622 -0.803 1.00 88.75 77 GLY A CA 1
ATOM 551 C C . GLY A 1 77 ? 3.486 -11.090 0.283 1.00 88.75 77 GLY A C 1
ATOM 552 O O . GLY A 1 77 ? 2.487 -11.758 0.009 1.00 88.75 77 GLY A O 1
ATOM 553 N N . THR A 1 78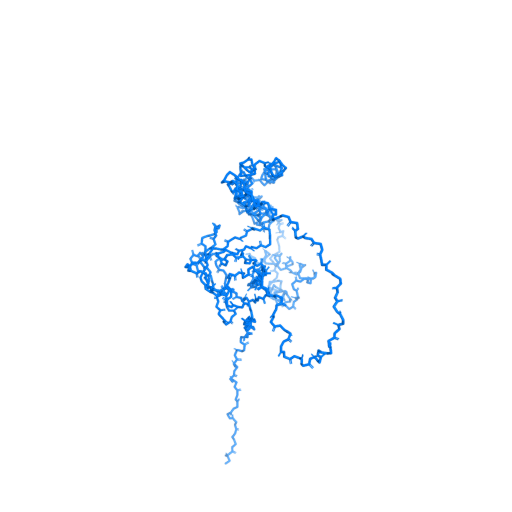 ? 3.817 -10.721 1.524 1.00 90.38 78 THR A N 1
ATOM 554 C CA . THR A 1 78 ? 3.042 -11.017 2.735 1.00 90.38 78 THR A CA 1
ATOM 555 C C . THR A 1 78 ? 2.803 -9.737 3.537 1.00 90.38 78 THR A C 1
ATOM 557 O O . THR A 1 78 ? 3.729 -8.947 3.719 1.00 90.38 78 THR A O 1
ATOM 560 N N . TRP A 1 79 ? 1.582 -9.549 4.043 1.00 90.81 79 TRP A N 1
ATOM 561 C CA . TRP A 1 79 ? 1.178 -8.395 4.850 1.00 90.81 79 TRP A CA 1
ATOM 562 C C . TRP A 1 79 ? 0.343 -8.821 6.052 1.00 90.81 79 TRP A C 1
ATOM 564 O O . TRP A 1 79 ? -0.574 -9.630 5.922 1.00 90.81 79 TRP A O 1
ATOM 574 N N . ASP A 1 80 ? 0.606 -8.191 7.193 1.00 94.38 80 ASP A N 1
ATOM 575 C CA . ASP A 1 80 ? -0.171 -8.372 8.415 1.00 94.38 80 ASP A CA 1
ATOM 576 C C . ASP A 1 80 ? -1.179 -7.238 8.588 1.00 94.38 80 ASP A C 1
ATOM 578 O O . ASP A 1 80 ? -0.796 -6.072 8.693 1.00 94.38 80 ASP A O 1
ATOM 582 N N . TYR A 1 81 ? -2.460 -7.594 8.650 1.00 95.06 81 TYR A N 1
ATOM 583 C CA . TYR A 1 81 ? -3.595 -6.723 8.930 1.00 95.06 81 TYR A CA 1
ATOM 584 C C . TYR A 1 81 ? -4.052 -6.901 10.374 1.00 95.06 81 TYR A C 1
ATOM 586 O O . TYR A 1 81 ? -4.484 -7.981 10.768 1.00 95.06 81 TYR A O 1
ATOM 594 N N . THR A 1 82 ? -4.031 -5.827 11.155 1.00 95.38 82 THR A N 1
ATOM 595 C CA . THR A 1 82 ? -4.564 -5.826 12.521 1.00 95.38 82 THR A CA 1
ATOM 596 C C . THR A 1 82 ? -6.016 -5.366 12.514 1.00 95.38 82 THR A C 1
ATOM 598 O O . THR A 1 82 ? -6.322 -4.279 12.026 1.00 95.38 82 THR A O 1
ATOM 601 N N . LEU A 1 83 ? -6.910 -6.192 13.057 1.00 95.19 83 LEU A N 1
ATOM 602 C CA . LEU A 1 83 ? -8.330 -5.896 13.226 1.00 95.19 83 LEU A CA 1
ATOM 603 C C . LEU A 1 83 ? -8.541 -4.893 14.362 1.00 95.19 83 LEU A C 1
ATOM 605 O O . LEU A 1 83 ? -8.072 -5.101 15.483 1.00 95.19 83 LEU A O 1
ATOM 609 N N . ALA A 1 84 ? -9.291 -3.832 14.085 1.00 92.50 84 ALA A N 1
ATOM 610 C CA . ALA A 1 84 ? -9.724 -2.884 15.096 1.00 92.50 84 ALA A CA 1
ATOM 611 C C . ALA A 1 84 ? -10.703 -3.546 16.090 1.00 92.50 84 ALA A C 1
ATOM 613 O O . ALA A 1 84 ? -11.441 -4.460 15.711 1.00 92.50 84 ALA A O 1
ATOM 614 N N . PRO A 1 85 ? -10.778 -3.075 17.350 1.00 88.31 85 PRO A N 1
ATOM 615 C CA . PRO A 1 85 ? -11.634 -3.677 18.380 1.00 88.31 85 PRO A CA 1
ATOM 616 C C . PRO A 1 85 ? -13.125 -3.752 18.023 1.00 88.31 85 PRO A C 1
ATOM 618 O O . PRO A 1 85 ? -13.835 -4.632 18.510 1.00 88.31 85 PRO A O 1
ATOM 621 N N . ASP A 1 86 ? -13.599 -2.848 17.162 1.00 86.56 86 ASP A N 1
ATOM 622 C CA . ASP A 1 86 ? -14.983 -2.803 16.685 1.00 86.56 86 ASP A CA 1
ATOM 623 C C . ASP A 1 86 ? -15.312 -3.878 15.631 1.00 86.56 86 ASP A C 1
ATOM 625 O O . ASP A 1 86 ? -16.481 -4.071 15.282 1.00 86.56 86 ASP A O 1
ATOM 629 N N . GLY A 1 87 ? -14.296 -4.576 15.116 1.00 91.69 87 GLY A N 1
ATOM 630 C CA . GLY A 1 87 ? -14.415 -5.584 14.069 1.00 91.69 87 GLY A CA 1
ATOM 631 C C . GLY A 1 87 ? -14.804 -5.032 12.691 1.00 91.69 87 GLY A C 1
ATOM 632 O O . GLY A 1 87 ? -15.114 -5.824 11.790 1.00 91.69 87 GLY A O 1
ATOM 633 N N . LYS A 1 88 ? -14.830 -3.702 12.517 1.00 94.38 88 LYS A N 1
ATOM 634 C CA . LYS A 1 88 ? -15.293 -3.017 11.297 1.00 94.38 88 LYS A CA 1
ATOM 635 C C . LYS A 1 88 ? -14.165 -2.544 10.401 1.00 94.38 88 LYS A C 1
ATOM 637 O O . LYS A 1 88 ? -14.398 -2.345 9.214 1.00 94.38 88 LYS A O 1
ATOM 642 N N . SER A 1 89 ? -12.968 -2.351 10.935 1.00 94.19 89 SER A N 1
ATOM 643 C CA . SER A 1 89 ? -11.802 -1.995 10.130 1.00 94.19 89 SER A CA 1
ATOM 644 C C . SER A 1 89 ? -10.609 -2.867 10.477 1.00 94.19 89 SER A C 1
ATOM 646 O O . SER A 1 89 ? -10.498 -3.368 11.592 1.00 94.19 89 SER A O 1
ATOM 648 N N . MET A 1 90 ? -9.727 -3.069 9.510 1.00 94.94 90 MET A N 1
ATOM 649 C CA . MET A 1 90 ? -8.409 -3.645 9.728 1.00 94.94 90 MET A CA 1
ATOM 650 C C . MET A 1 90 ? -7.379 -2.866 8.921 1.00 94.94 90 MET A C 1
ATOM 652 O O . MET A 1 90 ? -7.692 -2.351 7.848 1.00 94.94 90 MET A O 1
ATOM 656 N N . SER A 1 91 ? -6.155 -2.766 9.424 1.00 93.19 91 SER A N 1
ATOM 657 C CA . SER A 1 91 ? -5.094 -2.011 8.758 1.00 93.19 91 SER A CA 1
ATOM 658 C C . SER A 1 91 ? -3.765 -2.736 8.809 1.00 93.19 91 SER A C 1
ATOM 660 O O . SER A 1 91 ? -3.482 -3.427 9.788 1.00 93.19 91 SER A O 1
ATOM 662 N N . THR A 1 92 ? -2.923 -2.541 7.797 1.00 88.88 92 THR A N 1
ATOM 663 C CA . THR A 1 92 ? -1.553 -3.060 7.836 1.00 88.88 92 THR A CA 1
ATOM 664 C C . THR A 1 92 ? -0.726 -2.377 8.924 1.00 88.88 92 THR A C 1
ATOM 666 O O . THR A 1 92 ? -1.028 -1.243 9.307 1.00 88.88 92 THR A O 1
ATOM 669 N N . ASN A 1 93 ? 0.337 -3.026 9.408 1.00 71.56 93 ASN A N 1
ATOM 670 C CA . ASN A 1 93 ? 1.306 -2.390 10.311 1.00 71.56 93 ASN A CA 1
ATOM 671 C C . ASN A 1 93 ? 1.783 -1.047 9.718 1.00 71.56 93 ASN A C 1
ATOM 673 O O . ASN A 1 93 ? 2.319 -1.006 8.612 1.00 71.56 93 ASN A O 1
ATOM 677 N N . GLY A 1 94 ? 1.523 0.059 10.422 1.00 62.72 94 GLY A N 1
ATOM 678 C CA . GLY A 1 94 ? 1.820 1.422 9.953 1.00 62.72 94 GLY A CA 1
ATOM 679 C C . GLY A 1 94 ? 0.710 2.119 9.149 1.00 62.72 94 GLY A C 1
ATOM 680 O O . GLY A 1 94 ? 0.914 3.239 8.697 1.00 62.72 94 GLY A O 1
ATOM 681 N N . GLY A 1 95 ? -0.462 1.500 8.973 1.00 69.31 95 GLY A N 1
ATOM 682 C CA . GLY A 1 95 ? -1.646 2.137 8.379 1.00 69.31 95 GLY A CA 1
ATOM 683 C C . GLY A 1 95 ? -1.614 2.315 6.858 1.00 69.31 95 GLY A C 1
ATOM 684 O O . GLY A 1 95 ? -2.527 2.920 6.313 1.00 69.31 95 GLY A O 1
ATOM 685 N N . ALA A 1 96 ? -0.602 1.784 6.161 1.00 71.06 96 ALA A N 1
ATOM 686 C CA . ALA A 1 96 ? -0.425 1.957 4.713 1.00 71.06 96 ALA A CA 1
ATOM 687 C C . ALA A 1 96 ? -1.616 1.455 3.869 1.00 71.06 96 ALA A C 1
ATOM 689 O O . ALA A 1 96 ? -1.902 2.011 2.810 1.00 71.06 96 ALA A O 1
ATOM 690 N N . ALA A 1 97 ? -2.334 0.434 4.340 1.00 83.12 97 ALA A N 1
ATOM 691 C CA . ALA A 1 97 ? -3.614 0.024 3.782 1.00 83.12 97 ALA A CA 1
ATOM 692 C C . ALA A 1 97 ? -4.642 -0.148 4.901 1.00 83.12 97 ALA A C 1
ATOM 694 O O . ALA A 1 97 ? -4.368 -0.807 5.904 1.00 83.12 97 ALA A O 1
ATOM 695 N N . VAL A 1 98 ? -5.838 0.409 4.700 1.00 91.62 98 VAL A N 1
ATOM 696 C CA . VAL A 1 98 ? -6.992 0.235 5.589 1.00 91.62 98 VAL A CA 1
ATOM 697 C C . VAL A 1 98 ? -8.116 -0.428 4.805 1.00 91.62 98 VAL A C 1
ATOM 699 O O . VAL A 1 98 ? -8.467 0.010 3.708 1.00 91.62 98 VAL A O 1
ATOM 702 N N . ALA A 1 99 ? -8.681 -1.481 5.382 1.00 94.19 99 ALA A N 1
ATOM 703 C CA . ALA A 1 99 ? -9.826 -2.202 4.864 1.00 94.19 99 ALA A CA 1
ATOM 704 C C . ALA A 1 99 ? -11.014 -2.035 5.818 1.00 94.19 99 ALA A C 1
ATOM 706 O O . ALA A 1 99 ? -10.905 -2.304 7.014 1.00 94.19 99 ALA A O 1
ATOM 707 N N . THR A 1 100 ? -12.160 -1.606 5.297 1.00 95.75 100 THR A N 1
ATOM 708 C CA . THR A 1 100 ? -13.416 -1.460 6.042 1.00 95.75 100 THR 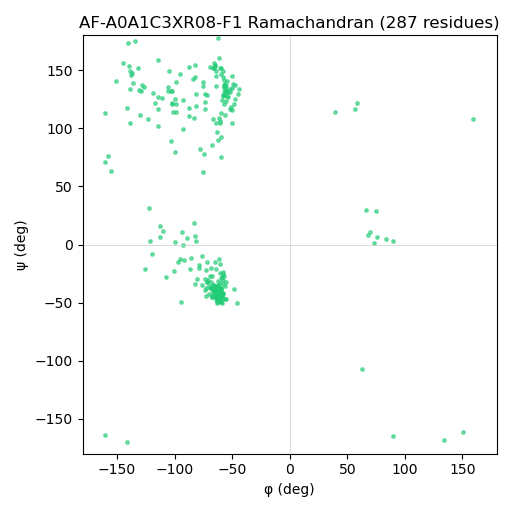A CA 1
ATOM 709 C C . THR A 1 100 ? -14.371 -2.577 5.656 1.00 95.75 100 THR A C 1
ATOM 711 O O . THR A 1 100 ? -14.565 -2.850 4.475 1.00 95.75 100 THR A O 1
ATOM 714 N N . ARG A 1 101 ? -14.976 -3.238 6.638 1.00 96.19 101 ARG A N 1
ATOM 715 C CA . ARG A 1 101 ? -15.911 -4.333 6.399 1.00 96.19 101 ARG A CA 1
ATOM 716 C C . ARG A 1 101 ? -17.149 -3.828 5.663 1.00 96.19 101 ARG A C 1
ATOM 718 O O . ARG A 1 101 ? -17.726 -2.805 6.029 1.00 96.19 101 ARG A O 1
ATOM 725 N N . ILE A 1 102 ? -17.584 -4.580 4.662 1.00 95.44 102 ILE A N 1
ATOM 726 C CA . ILE A 1 102 ? -18.865 -4.377 3.993 1.00 95.44 102 ILE A CA 1
ATOM 727 C C . ILE A 1 102 ? -19.923 -5.164 4.776 1.00 95.44 102 ILE A C 1
ATOM 729 O O . ILE A 1 102 ? -19.849 -6.386 4.891 1.00 95.44 102 ILE A O 1
ATOM 733 N N . GLY A 1 103 ? -20.906 -4.452 5.328 1.00 90.94 103 GLY A N 1
ATOM 734 C CA . GLY A 1 103 ? -21.960 -5.031 6.162 1.00 90.94 103 GLY A CA 1
ATOM 735 C C . GLY A 1 103 ? -21.616 -5.076 7.656 1.00 90.94 103 GLY A C 1
ATOM 736 O O . GLY A 1 103 ? -20.725 -4.380 8.145 1.00 90.94 103 GLY A O 1
ATOM 737 N N . SER A 1 104 ? -22.380 -5.862 8.415 1.00 85.38 104 SER A N 1
ATOM 738 C CA . SER A 1 104 ? -22.260 -5.919 9.875 1.00 85.38 104 SER A CA 1
ATOM 739 C C . SER A 1 104 ? -21.031 -6.711 10.334 1.00 85.38 104 SER A C 1
ATOM 741 O O . SER A 1 104 ? -20.725 -7.777 9.805 1.00 85.38 104 SER A O 1
ATOM 743 N N . ALA A 1 105 ? -20.352 -6.223 11.378 1.00 87.94 105 ALA A N 1
ATOM 744 C CA . ALA A 1 105 ? -19.287 -6.975 12.040 1.00 87.94 105 ALA A CA 1
ATOM 745 C C . ALA A 1 105 ? -19.878 -8.144 12.855 1.00 87.94 105 ALA A C 1
ATOM 747 O O . ALA A 1 105 ? -20.778 -7.905 13.683 1.00 87.94 105 ALA A O 1
ATOM 748 N N . PRO A 1 106 ? -19.381 -9.384 12.664 1.00 87.00 106 PRO A N 1
ATOM 749 C CA . PRO A 1 106 ? -19.864 -10.534 13.416 1.00 87.00 106 PRO A CA 1
ATOM 750 C C . PRO A 1 106 ? -19.531 -10.372 14.902 1.00 87.00 106 PRO A C 1
ATOM 752 O O . PRO A 1 106 ? -18.588 -9.670 15.273 1.00 87.00 106 PRO A O 1
ATOM 755 N N . ALA A 1 107 ? -20.310 -11.017 15.773 1.00 83.00 107 ALA A N 1
ATOM 756 C CA . ALA A 1 107 ? -20.114 -10.920 17.222 1.00 83.00 107 ALA A CA 1
ATOM 757 C C . ALA A 1 107 ? -18.708 -11.377 17.654 1.00 83.00 107 ALA A C 1
ATOM 759 O O . ALA A 1 107 ? -18.125 -10.787 18.556 1.00 83.00 107 ALA A O 1
ATOM 760 N N . SER A 1 108 ? -18.147 -12.366 16.956 1.00 80.25 108 SER A N 1
ATOM 761 C CA . SER A 1 108 ? -16.774 -12.861 17.118 1.00 80.25 108 SER A CA 1
ATOM 762 C C . SER A 1 108 ? -15.699 -11.802 16.861 1.00 80.25 108 SER A C 1
ATOM 764 O O . SER A 1 108 ? -14.644 -11.855 17.486 1.00 80.25 108 SER A O 1
ATOM 766 N N . ALA A 1 109 ? -15.940 -10.861 15.940 1.00 76.19 109 ALA A N 1
ATOM 767 C CA . ALA A 1 109 ? -14.967 -9.842 15.542 1.00 76.19 109 ALA A CA 1
ATOM 768 C C . ALA A 1 109 ? -14.862 -8.684 16.537 1.00 76.19 109 ALA A C 1
ATOM 770 O O . ALA A 1 109 ? -13.884 -7.942 16.501 1.00 76.19 109 ALA A O 1
ATOM 771 N N . ARG A 1 110 ? -15.857 -8.517 17.413 1.00 77.88 110 ARG A N 1
ATOM 772 C CA . ARG A 1 110 ? -15.814 -7.496 18.456 1.00 77.88 110 ARG A CA 1
ATOM 773 C C . ARG A 1 110 ? -14.985 -8.053 19.593 1.00 77.88 110 ARG A C 1
ATOM 775 O O . ARG A 1 110 ? -15.338 -9.084 20.168 1.00 77.88 110 ARG A O 1
ATOM 782 N N . SER A 1 111 ? -13.886 -7.382 19.915 1.00 64.81 111 SER A N 1
ATOM 783 C CA . SER A 1 111 ? -13.178 -7.704 21.145 1.00 64.81 111 SER A CA 1
ATOM 784 C C . SER A 1 111 ? -14.166 -7.470 22.284 1.00 64.81 111 SER A C 1
ATOM 786 O O . SER A 1 111 ? -14.600 -6.340 22.501 1.00 64.81 111 SER A O 1
ATOM 788 N N . ARG A 1 112 ? -14.580 -8.533 22.985 1.00 57.16 112 ARG A N 1
ATOM 789 C CA . ARG A 1 112 ? -15.128 -8.346 24.326 1.00 57.16 112 ARG A CA 1
ATOM 790 C C . ARG A 1 112 ? -13.980 -7.727 25.099 1.00 57.16 112 ARG A C 1
ATOM 792 O O . ARG A 1 112 ? -12.979 -8.404 25.313 1.00 57.16 112 ARG A O 1
ATOM 799 N N . ASP A 1 113 ? -14.088 -6.447 25.435 1.00 43.81 113 ASP A N 1
ATOM 800 C CA . ASP A 1 113 ? -13.278 -5.880 26.502 1.00 43.81 113 ASP A CA 1
ATOM 801 C C . ASP A 1 113 ? -13.454 -6.822 27.691 1.00 43.81 113 ASP A C 1
ATOM 803 O O . ASP A 1 113 ? -14.524 -6.896 28.300 1.00 43.81 113 ASP A O 1
ATOM 807 N N . LEU A 1 114 ? -12.436 -7.636 27.961 1.00 45.16 114 LEU A N 1
ATOM 808 C CA . LEU A 1 114 ? -12.386 -8.505 29.125 1.00 45.16 114 LEU A CA 1
ATOM 809 C C . LEU A 1 114 ? -12.070 -7.629 30.338 1.00 45.16 114 LEU A C 1
ATOM 811 O O . LEU A 1 114 ? -11.050 -7.785 30.994 1.00 45.16 114 LEU A O 1
ATOM 815 N N . GLY A 1 115 ? -12.976 -6.699 30.636 1.00 42.66 115 GLY A N 1
ATOM 816 C CA . GLY A 1 115 ? -13.076 -6.042 31.930 1.00 42.66 115 GLY A CA 1
ATOM 817 C C . GLY A 1 115 ? -13.832 -6.889 32.956 1.00 42.66 115 GLY A C 1
ATOM 818 O O . GLY A 1 115 ? -14.085 -6.417 34.060 1.00 42.66 115 GLY A O 1
ATOM 819 N N . THR A 1 116 ? -14.265 -8.115 32.627 1.00 43.53 116 THR A N 1
ATOM 820 C CA . THR A 1 116 ? -15.034 -8.955 33.565 1.00 43.53 116 THR A CA 1
ATOM 821 C C . THR A 1 116 ? -15.000 -10.441 33.184 1.00 43.53 116 THR A C 1
ATOM 823 O O . THR A 1 116 ? -15.987 -11.000 32.722 1.00 43.53 116 THR A O 1
ATOM 826 N N . ALA A 1 117 ? -13.859 -11.116 33.346 1.00 41.62 117 ALA A N 1
ATOM 827 C CA . ALA A 1 117 ? -13.819 -12.585 33.317 1.00 41.62 117 ALA A CA 1
ATOM 828 C C . ALA A 1 117 ? -12.615 -13.141 34.098 1.00 41.62 117 ALA A C 1
ATOM 830 O O . ALA A 1 117 ? -11.735 -13.774 33.526 1.00 41.62 117 ALA A O 1
ATOM 831 N N . ALA A 1 118 ? -12.576 -12.905 35.411 1.00 41.50 118 ALA A N 1
ATOM 832 C CA . ALA A 1 118 ? -11.667 -13.612 36.321 1.00 41.50 118 ALA A CA 1
ATOM 833 C C . ALA A 1 118 ? -12.348 -14.766 37.095 1.00 41.50 118 ALA A C 1
ATOM 835 O O . ALA A 1 118 ? -11.691 -15.424 37.889 1.00 41.50 118 ALA A O 1
ATOM 836 N N . ASN A 1 119 ? -13.639 -15.056 36.866 1.00 43.94 119 ASN A N 1
ATOM 837 C CA . ASN A 1 119 ? -14.432 -15.901 37.779 1.00 43.94 119 ASN A CA 1
ATOM 838 C C . ASN A 1 119 ? -15.071 -17.161 37.157 1.00 43.94 119 ASN A C 1
ATOM 840 O O . ASN A 1 119 ? -16.137 -17.562 37.607 1.00 43.94 119 ASN A O 1
ATOM 844 N N . VAL A 1 120 ? -14.477 -17.809 36.144 1.00 46.84 120 VAL A N 1
ATOM 845 C CA . VAL A 1 120 ? -15.082 -19.043 35.565 1.00 46.84 120 VAL A CA 1
ATOM 846 C C . VAL A 1 120 ? -14.180 -20.286 35.622 1.00 46.84 120 VAL A C 1
ATOM 848 O O . VAL A 1 120 ? -14.593 -21.362 35.215 1.00 46.84 120 VAL A O 1
ATOM 851 N N . THR A 1 121 ? -12.983 -20.222 36.206 1.00 42.00 121 THR A N 1
ATOM 852 C CA . THR A 1 121 ? -12.097 -21.405 36.306 1.00 42.00 121 THR A CA 1
ATOM 853 C C . THR A 1 121 ? -11.913 -21.973 37.714 1.00 42.00 121 THR A C 1
ATOM 855 O O . THR A 1 121 ? -11.087 -22.861 37.896 1.00 42.00 121 THR A O 1
ATOM 858 N N . ALA A 1 122 ? -12.703 -21.548 38.704 1.00 45.34 122 ALA A N 1
ATOM 859 C CA . ALA A 1 122 ? -12.602 -22.076 40.070 1.00 45.34 122 ALA A CA 1
ATOM 860 C C . ALA A 1 122 ? -13.538 -23.263 40.390 1.00 45.34 122 ALA A C 1
ATOM 862 O O . ALA A 1 122 ? -13.480 -23.754 41.511 1.00 45.34 122 ALA A O 1
ATOM 863 N N . ASP A 1 123 ? -14.371 -23.734 39.451 1.00 43.88 123 ASP A N 1
ATOM 864 C CA . ASP A 1 123 ? -15.440 -24.714 39.754 1.00 43.88 123 ASP A CA 1
ATOM 865 C C . ASP A 1 123 ? -15.244 -26.112 39.124 1.00 43.88 123 ASP A C 1
ATOM 867 O O . ASP A 1 123 ? -16.121 -26.963 39.208 1.00 43.88 123 ASP A O 1
ATOM 871 N N . ILE A 1 124 ? -14.097 -26.382 38.479 1.00 49.03 124 ILE A N 1
ATOM 872 C CA . ILE A 1 124 ? -13.819 -27.685 37.818 1.00 49.03 124 ILE A CA 1
ATOM 873 C C . ILE A 1 124 ? -12.595 -28.416 38.400 1.00 49.03 124 ILE A C 1
ATOM 875 O O . ILE A 1 124 ? -12.373 -29.592 38.121 1.00 49.03 124 ILE A O 1
ATOM 879 N N . LEU A 1 125 ? -11.822 -27.778 39.278 1.00 46.72 125 LEU A N 1
ATOM 880 C CA . LEU A 1 125 ? -10.753 -28.445 40.020 1.00 46.72 125 LEU A CA 1
ATOM 881 C C . LEU A 1 125 ? -11.151 -28.431 41.489 1.00 46.72 125 LEU A C 1
ATOM 883 O O . LEU A 1 125 ? -11.064 -27.385 42.122 1.00 46.72 125 LEU A O 1
ATOM 887 N N . GLY A 1 126 ? -11.638 -29.568 41.993 1.00 44.12 126 GLY A N 1
ATOM 888 C CA . GLY A 1 126 ? -12.071 -29.771 43.377 1.00 44.12 126 GLY A CA 1
ATOM 889 C C . GLY A 1 126 ? -10.952 -29.526 44.389 1.00 44.12 126 GLY A C 1
ATOM 890 O O . GLY A 1 126 ? -10.383 -30.466 44.936 1.00 44.12 126 GLY A O 1
ATOM 891 N N . ILE A 1 127 ? -10.627 -28.256 44.621 1.00 43.66 127 ILE A N 1
ATOM 892 C CA . ILE A 1 127 ? -9.745 -27.812 45.689 1.00 43.66 127 ILE A CA 1
ATOM 893 C C . ILE A 1 127 ? -10.602 -27.723 46.946 1.00 43.66 127 ILE A C 1
ATOM 895 O O . ILE A 1 127 ? -11.472 -26.860 47.077 1.00 43.66 127 ILE A O 1
ATOM 899 N N . ASP A 1 128 ? -10.333 -28.668 47.838 1.00 40.62 128 ASP A N 1
ATOM 900 C CA . ASP A 1 128 ? -10.843 -28.753 49.196 1.00 40.62 128 ASP A CA 1
ATOM 901 C C . ASP A 1 128 ? -10.685 -27.400 49.914 1.00 40.62 128 ASP A C 1
ATOM 903 O O . ASP A 1 128 ? -9.587 -26.842 50.005 1.00 40.62 128 ASP A O 1
ATOM 907 N N . ARG A 1 129 ? -11.804 -26.830 50.374 1.00 45.25 129 ARG A N 1
ATOM 908 C CA . ARG A 1 129 ? -11.831 -25.577 51.137 1.00 45.25 129 ARG A CA 1
ATOM 909 C C . ARG A 1 129 ? -11.951 -25.900 52.619 1.00 45.25 129 ARG A C 1
ATOM 911 O O . ARG A 1 129 ? -13.015 -25.741 53.216 1.00 45.25 129 ARG A O 1
ATOM 918 N N . THR A 1 130 ? -10.832 -26.269 53.229 1.00 55.16 130 THR A N 1
ATOM 919 C CA . THR A 1 130 ? -10.658 -26.147 54.679 1.00 55.16 130 THR A CA 1
ATOM 920 C C . THR A 1 130 ? -10.864 -24.673 55.067 1.00 55.16 130 THR A C 1
ATOM 922 O O . THR A 1 130 ? -10.229 -23.804 54.459 1.00 55.16 130 THR A O 1
ATOM 925 N N . PRO A 1 131 ? -11.733 -24.325 56.035 1.00 50.47 131 PRO A N 1
ATOM 926 C CA . PRO A 1 131 ? -11.954 -22.929 56.403 1.00 50.47 131 PRO A CA 1
ATOM 927 C C . PRO A 1 131 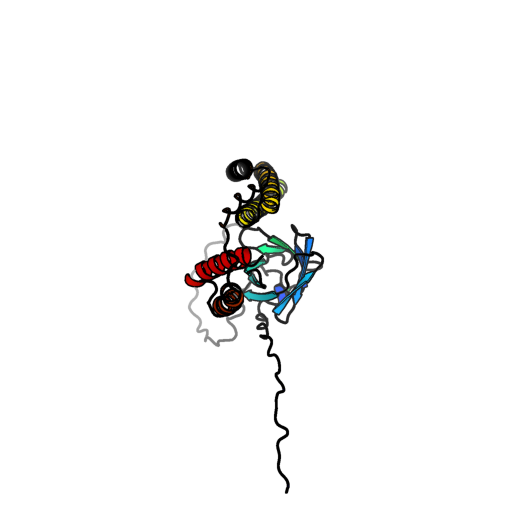? -10.693 -22.338 57.045 1.00 50.47 131 PRO A C 1
ATOM 929 O O . PRO A 1 131 ? -10.337 -22.674 58.173 1.00 50.47 131 PRO A O 1
ATOM 932 N N . SER A 1 132 ? -10.008 -21.452 56.322 1.00 55.25 132 SER A N 1
ATOM 933 C CA . SER A 1 132 ? -8.952 -20.608 56.882 1.00 55.25 132 SER A CA 1
ATOM 934 C C . SER A 1 132 ? -9.586 -19.491 57.714 1.00 55.25 132 SER A C 1
ATOM 936 O O . SER A 1 132 ? -10.569 -18.881 57.294 1.00 55.25 132 SER A O 1
ATOM 938 N N . ALA A 1 133 ? -9.014 -19.239 58.893 1.00 54.53 133 ALA A N 1
ATOM 939 C CA . ALA A 1 133 ? -9.469 -18.249 59.863 1.00 54.53 133 ALA A CA 1
ATOM 940 C C . ALA A 1 133 ? -9.706 -16.857 59.242 1.00 54.53 133 ALA A C 1
ATOM 942 O O . ALA A 1 133 ? -8.991 -16.432 58.332 1.00 54.53 133 ALA A O 1
ATOM 943 N N . ALA A 1 134 ? -10.724 -16.164 59.760 1.00 47.62 134 ALA A N 1
ATOM 944 C CA . ALA A 1 134 ? -11.184 -14.866 59.283 1.00 47.62 134 ALA A CA 1
ATOM 945 C C . ALA A 1 134 ? -10.050 -13.815 59.254 1.00 47.62 134 ALA A C 1
ATOM 947 O O . ALA A 1 134 ? -9.353 -13.652 60.260 1.00 47.62 134 ALA A O 1
ATOM 948 N N . PRO A 1 135 ? -9.876 -13.064 58.149 1.00 64.25 135 PRO A N 1
ATOM 949 C CA . PRO A 1 135 ? -8.996 -11.904 58.129 1.00 64.25 135 PRO A CA 1
ATOM 950 C C . PRO A 1 135 ? -9.581 -10.759 58.976 1.00 64.25 135 PRO A C 1
ATOM 952 O O . PRO A 1 135 ? -10.806 -10.656 59.105 1.00 64.25 135 PRO A O 1
ATOM 955 N N . PRO A 1 136 ? -8.737 -9.866 59.525 1.00 66.25 136 PRO A N 1
ATOM 956 C CA . PRO A 1 136 ? -9.200 -8.680 60.237 1.00 66.25 136 PRO A CA 1
ATOM 957 C C . PRO A 1 136 ? -10.047 -7.768 59.327 1.00 66.25 136 PRO A C 1
ATOM 959 O O . PRO A 1 136 ? -9.852 -7.758 58.107 1.00 66.25 136 PRO A O 1
ATOM 962 N N . PRO A 1 137 ? -10.991 -6.999 59.903 1.00 59.81 137 PRO A N 1
ATOM 963 C CA . PRO A 1 137 ? -11.930 -6.177 59.149 1.00 59.81 137 PRO A CA 1
ATOM 964 C C . PRO A 1 137 ? -11.203 -5.167 58.253 1.00 59.81 137 PRO A C 1
ATOM 966 O O . PRO A 1 137 ? -10.326 -4.428 58.700 1.00 59.81 137 PRO A O 1
ATOM 969 N N . ALA A 1 138 ? -11.581 -5.157 56.974 1.00 59.47 138 ALA A N 1
ATOM 970 C CA . ALA A 1 138 ? -11.036 -4.251 55.973 1.00 59.47 138 ALA A CA 1
ATOM 971 C C . ALA A 1 138 ? -11.383 -2.782 56.298 1.00 59.47 138 ALA A C 1
ATOM 973 O O . ALA A 1 138 ? -12.480 -2.511 56.797 1.00 59.47 138 ALA A O 1
ATOM 974 N N . PRO A 1 139 ? -10.485 -1.824 55.995 1.00 69.44 139 PRO A N 1
ATOM 975 C CA . PRO A 1 139 ? -10.791 -0.403 56.113 1.00 69.44 139 PRO A CA 1
ATOM 976 C C . PRO A 1 139 ? -11.969 -0.017 55.199 1.00 69.44 139 PRO A C 1
ATOM 978 O O . PRO A 1 139 ? -12.180 -0.657 54.163 1.00 69.44 139 PRO A O 1
ATOM 981 N N . PRO A 1 140 ? -12.747 1.019 55.566 1.00 67.50 140 PRO A N 1
ATOM 982 C CA . PRO A 1 140 ? -13.930 1.420 54.817 1.00 67.50 140 PRO A CA 1
ATOM 983 C C . PRO A 1 140 ? -13.577 1.749 53.357 1.00 67.50 140 PRO A C 1
ATOM 985 O O . PRO A 1 140 ? -12.517 2.329 53.096 1.00 67.50 140 PRO A O 1
ATOM 988 N N . PRO A 1 141 ? -14.447 1.384 52.398 1.00 57.28 141 PRO A N 1
ATOM 989 C CA . PRO A 1 141 ? -14.194 1.601 50.983 1.00 57.28 141 PRO A CA 1
ATOM 990 C C . PRO A 1 141 ? -13.990 3.092 50.710 1.00 57.28 141 PRO A C 1
ATOM 992 O O . PRO A 1 141 ? -14.835 3.925 51.042 1.00 57.28 141 PRO A O 1
ATOM 995 N N . ALA A 1 142 ? -12.850 3.419 50.100 1.00 61.28 142 ALA A N 1
ATOM 996 C CA . ALA A 1 142 ? -12.588 4.756 49.593 1.00 61.28 142 ALA A CA 1
ATOM 997 C C . ALA A 1 142 ? -13.711 5.158 48.627 1.00 61.28 142 ALA A C 1
ATOM 999 O O . ALA A 1 142 ? -14.146 4.352 47.799 1.00 61.28 142 ALA A O 1
ATOM 1000 N N . ALA A 1 143 ? -14.181 6.400 48.758 1.00 66.44 143 ALA A N 1
ATOM 1001 C CA . ALA A 1 143 ? -15.260 6.944 47.947 1.00 66.44 143 ALA A CA 1
ATOM 1002 C C . ALA A 1 143 ? -15.014 6.685 46.445 1.00 66.44 143 ALA A C 1
ATOM 1004 O O . ALA A 1 143 ? -13.876 6.833 45.980 1.00 66.44 143 ALA A O 1
ATOM 1005 N N . PRO A 1 144 ? -16.052 6.302 45.677 1.00 56.81 144 PRO A N 1
ATOM 1006 C CA . PRO A 1 144 ? -15.913 6.035 44.255 1.00 56.81 144 PRO A CA 1
ATOM 1007 C C . PRO A 1 144 ? -15.356 7.275 43.554 1.00 56.81 144 PRO A C 1
ATOM 1009 O O . PRO A 1 144 ? -15.930 8.364 43.609 1.00 56.81 144 PRO A O 1
ATOM 1012 N N . LYS A 1 145 ? -14.200 7.095 42.911 1.00 59.00 145 LYS A N 1
ATOM 1013 C CA . LYS A 1 145 ? -13.561 8.117 42.082 1.00 59.00 145 LYS A CA 1
ATOM 1014 C C . LYS A 1 145 ? -14.571 8.564 41.011 1.00 59.00 145 LYS A C 1
ATOM 1016 O O . LYS A 1 145 ? -15.198 7.688 40.409 1.00 59.00 145 LYS A O 1
ATOM 1021 N N . PRO A 1 146 ? -14.750 9.876 40.762 1.00 54.16 146 PRO A N 1
ATOM 1022 C CA . PRO A 1 146 ? -15.698 10.349 39.761 1.00 54.16 146 PRO A CA 1
ATOM 1023 C C . PRO A 1 146 ? -15.421 9.693 38.401 1.00 54.16 146 PRO A C 1
ATOM 1025 O O . PRO A 1 146 ? -14.246 9.522 38.051 1.00 54.16 146 PRO A O 1
ATOM 1028 N N . PRO A 1 147 ? -16.462 9.319 37.635 1.00 57.25 147 PRO A N 1
ATOM 1029 C CA . PRO A 1 147 ? -16.282 8.756 36.305 1.00 57.25 147 PRO A CA 1
ATOM 1030 C C . PRO A 1 147 ? -15.492 9.741 35.442 1.00 57.25 147 PRO A C 1
ATOM 1032 O O . PRO A 1 147 ? -15.792 10.936 35.412 1.00 57.25 147 PRO A O 1
ATOM 1035 N N . ALA A 1 148 ? -14.454 9.236 34.774 1.00 60.22 148 ALA A N 1
ATOM 1036 C CA . ALA A 1 148 ? -13.646 10.030 33.864 1.00 60.22 148 ALA A CA 1
ATOM 1037 C C . ALA A 1 148 ? -14.551 10.659 32.798 1.00 60.22 148 ALA A C 1
ATOM 1039 O O . ALA A 1 148 ? -15.358 9.968 32.173 1.00 60.22 148 ALA A O 1
ATOM 1040 N N . THR A 1 149 ? -14.422 11.971 32.615 1.00 58.38 149 THR A N 1
ATOM 1041 C CA . THR A 1 149 ? -15.172 12.720 31.611 1.00 58.38 149 THR A CA 1
ATOM 1042 C C . THR A 1 149 ? -14.931 12.094 30.234 1.00 58.38 149 THR A C 1
ATOM 1044 O O . THR A 1 149 ? -13.771 11.841 29.889 1.00 58.38 149 THR A O 1
ATOM 1047 N N . PRO A 1 150 ? -15.980 11.816 29.440 1.00 60.12 150 PRO A N 1
ATOM 1048 C CA . PRO A 1 150 ? -15.804 11.296 28.092 1.00 60.12 150 PRO A CA 1
ATOM 1049 C C . PRO A 1 150 ? -14.952 12.265 27.253 1.00 60.12 150 PRO A C 1
ATOM 1051 O O . PRO A 1 150 ? -15.062 13.482 27.436 1.00 60.12 150 PRO A O 1
ATOM 1054 N N . PRO A 1 151 ? -14.093 11.751 26.351 1.00 58.34 151 PRO A N 1
ATOM 1055 C CA . PRO A 1 151 ? -13.257 12.591 25.500 1.00 58.34 151 PRO A CA 1
ATOM 1056 C C . PRO A 1 151 ? -14.132 13.550 24.690 1.00 58.34 151 PRO A C 1
ATOM 1058 O O . PRO A 1 151 ? -15.187 13.160 24.182 1.00 58.34 151 PRO A O 1
ATOM 1061 N N . SER A 1 152 ? -13.708 14.811 24.590 1.00 69.06 152 SER A N 1
ATOM 1062 C CA . SER A 1 152 ? -14.478 15.822 23.869 1.00 69.06 152 SER A CA 1
ATOM 1063 C C . SER A 1 152 ? -14.532 15.480 22.375 1.00 69.06 152 SER A C 1
ATOM 1065 O O . SER A 1 152 ? -13.614 14.861 21.832 1.00 69.06 152 SER A O 1
ATOM 1067 N N . ALA A 1 153 ? -15.591 15.899 21.676 1.00 69.00 153 ALA A N 1
ATOM 1068 C CA . ALA A 1 153 ? -15.713 15.689 20.228 1.00 69.00 153 ALA A CA 1
ATOM 1069 C C . ALA A 1 153 ? -14.503 16.250 19.446 1.00 69.00 153 ALA A C 1
ATOM 1071 O O . ALA A 1 153 ? -14.064 15.652 18.465 1.00 69.00 153 ALA A O 1
ATOM 1072 N N . VAL A 1 154 ? -13.904 17.336 19.950 1.00 69.75 154 VAL A N 1
ATOM 1073 C CA . VAL A 1 154 ? -12.694 17.968 19.400 1.00 69.75 154 VAL A CA 1
ATOM 1074 C C . VAL A 1 154 ? -11.478 17.033 19.474 1.00 69.75 154 VAL A C 1
ATOM 1076 O O . VAL A 1 154 ? -10.663 16.999 18.550 1.00 69.75 154 VAL A O 1
ATOM 1079 N N . ASP A 1 155 ? -11.360 16.228 20.532 1.00 80.94 155 ASP A N 1
ATOM 1080 C CA . ASP A 1 155 ? -10.267 15.257 20.679 1.00 80.94 155 ASP A CA 1
ATOM 1081 C C . ASP A 1 155 ? -10.432 14.073 19.716 1.00 80.94 155 ASP A C 1
ATOM 1083 O O . ASP A 1 155 ? -9.450 13.537 19.195 1.00 80.94 155 ASP A O 1
ATOM 1087 N N . GLY A 1 156 ? -11.683 13.699 19.426 1.00 79.12 156 GLY A N 1
ATOM 1088 C CA . GLY A 1 156 ? -12.017 12.680 18.432 1.00 79.12 156 GLY A CA 1
ATOM 1089 C C . GLY A 1 156 ? -11.598 13.080 17.017 1.00 79.12 156 GLY A C 1
ATOM 1090 O O . GLY A 1 156 ? -10.948 12.296 16.323 1.00 79.12 156 GLY A O 1
ATOM 1091 N N . GLU A 1 157 ? -11.904 14.312 16.605 1.00 79.31 157 GLU A N 1
ATOM 1092 C CA . GLU A 1 157 ? -11.543 14.830 15.280 1.00 79.31 157 GLU A CA 1
ATOM 1093 C C . GLU A 1 157 ? -10.029 14.948 15.091 1.00 79.31 157 GLU A C 1
ATOM 1095 O O . GLU A 1 157 ? -9.500 14.507 14.067 1.00 79.31 157 GLU A O 1
ATOM 1100 N N . LYS A 1 158 ? -9.304 15.462 16.094 1.00 87.81 158 LYS A N 1
ATOM 1101 C CA . LYS A 1 158 ? -7.834 15.531 16.048 1.00 87.81 158 LYS A CA 1
ATOM 1102 C C . LYS A 1 158 ? -7.205 14.148 15.925 1.00 87.81 158 LYS A C 1
ATOM 1104 O O . LYS A 1 158 ? -6.285 13.956 15.130 1.00 87.81 158 LYS A O 1
ATOM 1109 N N . ARG A 1 159 ? -7.727 13.161 16.660 1.00 80.75 159 ARG A N 1
ATOM 1110 C CA . ARG A 1 159 ? -7.253 11.774 16.586 1.00 80.75 159 ARG A CA 1
ATOM 1111 C C . ARG A 1 159 ? -7.558 11.132 15.231 1.00 80.75 159 ARG A C 1
ATOM 1113 O O . ARG A 1 159 ? -6.707 10.430 14.689 1.00 80.75 159 ARG A O 1
ATOM 1120 N N . ALA A 1 160 ? -8.735 11.389 14.664 1.00 74.06 160 ALA A N 1
ATOM 1121 C CA . ALA A 1 160 ? -9.086 10.924 13.324 1.00 74.06 160 ALA A CA 1
ATOM 1122 C C . ALA A 1 160 ? -8.168 11.542 12.255 1.00 74.06 160 ALA A C 1
ATOM 1124 O O . ALA A 1 160 ? -7.657 10.819 11.397 1.00 74.06 160 ALA A O 1
ATOM 1125 N N . ALA A 1 161 ? -7.893 12.847 12.351 1.00 81.62 161 ALA A N 1
ATOM 1126 C CA . ALA A 1 161 ? -6.958 13.542 11.472 1.00 81.62 161 ALA A CA 1
ATOM 1127 C C . ALA A 1 161 ? -5.536 12.967 11.580 1.00 81.62 161 ALA A C 1
ATOM 1129 O O . ALA A 1 161 ? -4.924 12.687 10.553 1.00 81.62 161 ALA A O 1
ATOM 1130 N N . ALA A 1 162 ? -5.036 12.702 12.793 1.00 80.19 162 ALA A N 1
ATOM 1131 C CA . ALA A 1 162 ? -3.721 12.087 12.999 1.00 80.19 162 ALA A CA 1
ATOM 1132 C C . ALA A 1 162 ? -3.625 10.696 12.349 1.00 80.19 162 ALA A C 1
ATOM 1134 O O . ALA A 1 162 ? -2.692 10.410 11.600 1.00 80.19 162 ALA A O 1
ATOM 1135 N N . ASN A 1 163 ? -4.629 9.842 12.564 1.00 76.69 163 ASN A N 1
ATOM 1136 C CA . ASN A 1 163 ? -4.669 8.505 11.965 1.00 76.69 163 ASN A CA 1
ATOM 1137 C C . ASN A 1 163 ? -4.691 8.565 10.430 1.00 76.69 163 ASN A C 1
ATOM 1139 O O . ASN A 1 163 ? -4.004 7.793 9.752 1.00 76.69 163 ASN A O 1
ATOM 1143 N N . TYR A 1 164 ? -5.458 9.503 9.870 1.00 80.44 164 TYR A N 1
ATOM 1144 C CA . TYR A 1 164 ? -5.506 9.693 8.426 1.00 80.44 164 TYR A CA 1
ATOM 1145 C C . TYR A 1 164 ? -4.188 10.258 7.878 1.00 80.44 164 TYR A C 1
ATOM 1147 O O . TYR A 1 164 ? -3.719 9.813 6.830 1.00 80.44 164 TYR A O 1
ATOM 1155 N N . ALA A 1 165 ? -3.531 11.158 8.616 1.00 83.44 165 ALA A N 1
ATOM 1156 C CA . ALA A 1 165 ? -2.203 11.666 8.284 1.00 83.44 165 ALA A CA 1
ATOM 1157 C C . ALA A 1 165 ? -1.159 10.542 8.208 1.00 83.44 165 ALA A C 1
ATOM 1159 O O . ALA A 1 165 ? -0.391 10.490 7.248 1.00 83.44 165 ALA A O 1
ATOM 1160 N N . HIS A 1 166 ? -1.161 9.608 9.166 1.00 79.31 166 HIS A N 1
ATOM 1161 C CA . HIS A 1 166 ? -0.282 8.434 9.143 1.00 79.31 166 HIS A CA 1
ATOM 1162 C C . HIS A 1 166 ? -0.537 7.540 7.925 1.00 79.31 166 HIS A C 1
ATOM 1164 O O . HIS A 1 166 ? 0.413 7.124 7.264 1.00 79.31 166 HIS A O 1
ATOM 1170 N N . THR A 1 167 ? -1.809 7.313 7.586 1.00 77.56 167 THR A N 1
ATOM 1171 C CA . THR A 1 167 ? -2.212 6.531 6.404 1.00 77.56 167 THR A CA 1
ATOM 1172 C C . THR A 1 167 ? -1.663 7.153 5.117 1.00 77.56 167 THR A C 1
ATOM 1174 O O . THR A 1 167 ? -1.004 6.484 4.322 1.00 77.56 167 THR A O 1
ATOM 1177 N N . LEU A 1 168 ? -1.882 8.459 4.935 1.00 83.19 168 LEU A N 1
ATOM 1178 C CA . LEU A 1 168 ? -1.394 9.206 3.775 1.00 83.19 168 LEU A CA 1
ATOM 1179 C C . LEU A 1 168 ? 0.137 9.234 3.719 1.00 83.19 168 LEU A C 1
ATOM 1181 O O . LEU A 1 168 ? 0.718 9.070 2.650 1.00 83.19 168 LEU A O 1
ATOM 1185 N N . TYR A 1 169 ? 0.798 9.393 4.866 1.00 89.19 169 TYR A N 1
ATOM 1186 C CA . TYR A 1 169 ? 2.255 9.368 4.939 1.00 89.19 169 TYR A CA 1
ATOM 1187 C C . TYR A 1 169 ? 2.815 8.010 4.491 1.00 89.19 169 TYR A C 1
ATOM 1189 O O . TYR A 1 169 ? 3.705 7.972 3.644 1.00 89.19 169 TYR A O 1
ATOM 1197 N N . GLY A 1 170 ? 2.251 6.903 4.985 1.00 78.81 170 GLY A N 1
ATOM 1198 C CA . GLY A 1 170 ? 2.650 5.554 4.574 1.00 78.81 170 GLY A CA 1
ATOM 1199 C C . GLY A 1 170 ? 2.406 5.285 3.084 1.00 78.81 170 GLY A C 1
ATOM 1200 O O . GLY A 1 170 ? 3.259 4.705 2.414 1.00 78.81 170 GLY A O 1
ATOM 1201 N N . ALA A 1 171 ? 1.287 5.766 2.530 1.00 75.12 171 ALA A N 1
ATOM 1202 C CA . ALA A 1 171 ? 1.020 5.689 1.091 1.00 75.12 171 ALA A CA 1
ATOM 1203 C C . ALA A 1 171 ? 2.050 6.482 0.262 1.00 75.12 171 ALA A C 1
ATOM 1205 O O . ALA A 1 171 ? 2.482 6.025 -0.798 1.00 75.12 171 ALA A O 1
ATOM 1206 N N . GLY A 1 172 ? 2.490 7.643 0.761 1.00 87.75 172 GLY A N 1
ATOM 1207 C CA . GLY A 1 172 ? 3.572 8.423 0.160 1.00 87.75 172 GLY A CA 1
ATOM 1208 C C . GLY A 1 172 ? 4.911 7.679 0.160 1.00 87.75 172 GLY A C 1
ATOM 1209 O O . GLY A 1 172 ? 5.600 7.654 -0.860 1.00 87.75 172 GLY A O 1
ATOM 1210 N N . GLU A 1 173 ? 5.266 7.017 1.267 1.00 87.88 173 GLU A N 1
ATOM 1211 C CA . GLU A 1 173 ? 6.487 6.200 1.354 1.00 87.88 173 GLU A CA 1
ATOM 1212 C C . GLU A 1 173 ? 6.450 5.005 0.393 1.00 87.88 173 GLU A C 1
ATOM 1214 O O . GLU A 1 173 ? 7.448 4.715 -0.268 1.00 87.88 173 GLU A O 1
ATOM 1219 N N . ALA A 1 174 ? 5.298 4.342 0.262 1.00 76.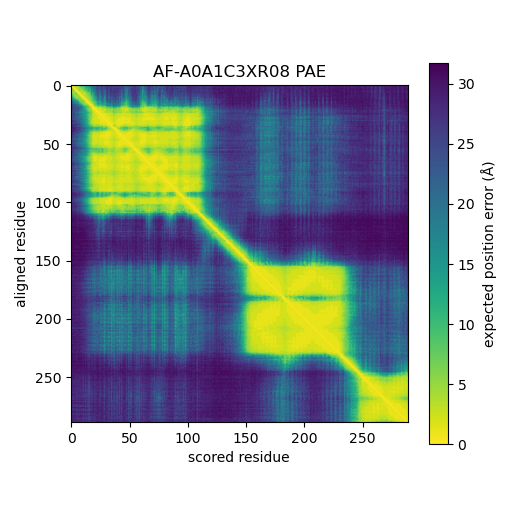06 174 ALA A N 1
ATOM 1220 C CA . ALA A 1 174 ? 5.122 3.227 -0.667 1.00 76.06 174 ALA A CA 1
ATOM 1221 C C . ALA A 1 174 ? 5.293 3.657 -2.135 1.00 76.06 174 ALA A C 1
ATOM 1223 O O . ALA A 1 174 ? 6.007 2.992 -2.892 1.00 76.06 174 ALA A O 1
ATOM 1224 N N . ALA A 1 175 ? 4.697 4.786 -2.530 1.00 81.75 175 ALA A N 1
ATOM 1225 C CA . ALA A 1 175 ? 4.856 5.345 -3.873 1.00 81.75 175 ALA A CA 1
ATOM 1226 C C . ALA A 1 175 ? 6.312 5.769 -4.140 1.00 81.75 175 ALA A C 1
ATOM 1228 O O . ALA A 1 175 ? 6.888 5.426 -5.172 1.00 81.75 175 ALA A O 1
ATOM 1229 N N . LEU A 1 176 ? 6.964 6.424 -3.171 1.00 90.12 176 LEU A N 1
ATOM 1230 C CA . LEU A 1 176 ? 8.373 6.812 -3.287 1.00 90.12 176 LEU A CA 1
ATOM 1231 C C . LEU A 1 176 ? 9.307 5.600 -3.421 1.00 90.12 176 LEU A C 1
ATOM 1233 O O . LEU A 1 176 ? 10.274 5.657 -4.180 1.00 90.12 176 LEU A O 1
ATOM 1237 N N . ASN A 1 177 ? 9.036 4.508 -2.705 1.00 83.81 177 ASN A N 1
ATOM 1238 C CA . ASN A 1 177 ? 9.796 3.269 -2.853 1.00 83.81 177 ASN A CA 1
ATOM 1239 C C . ASN A 1 177 ? 9.560 2.637 -4.227 1.00 83.81 177 ASN A C 1
ATOM 1241 O O . ASN A 1 177 ? 10.528 2.315 -4.907 1.00 83.81 177 ASN A O 1
ATOM 1245 N N . SER A 1 178 ? 8.308 2.564 -4.681 1.00 79.50 178 SER A N 1
ATOM 1246 C CA . SER A 1 178 ? 7.966 2.024 -6.004 1.00 79.50 178 SER A CA 1
ATOM 1247 C C . SER A 1 178 ? 8.643 2.810 -7.133 1.00 79.50 178 SER A C 1
ATOM 1249 O O . SER A 1 178 ? 9.161 2.230 -8.086 1.00 79.50 178 SER A O 1
ATOM 1251 N N . ALA A 1 179 ? 8.744 4.136 -6.996 1.00 86.81 179 ALA A N 1
ATOM 1252 C CA . ALA A 1 179 ? 9.448 4.998 -7.942 1.00 86.81 179 ALA A CA 1
ATOM 1253 C C . ALA A 1 179 ? 10.931 4.621 -8.145 1.00 86.81 179 ALA A C 1
ATOM 1255 O O . ALA A 1 179 ? 11.504 4.952 -9.185 1.00 86.81 179 ALA A O 1
ATOM 1256 N N . ARG A 1 180 ? 11.568 3.945 -7.176 1.00 84.06 180 ARG A N 1
ATOM 1257 C CA . ARG A 1 180 ? 12.966 3.488 -7.288 1.00 84.06 180 ARG A CA 1
ATOM 1258 C C . ARG A 1 180 ? 13.120 2.303 -8.238 1.00 84.06 180 ARG A C 1
ATOM 1260 O O . ARG A 1 180 ? 14.158 2.201 -8.884 1.00 84.06 180 ARG A O 1
ATOM 1267 N N . ASP A 1 181 ? 12.088 1.473 -8.348 1.00 76.50 181 ASP A N 1
ATOM 1268 C CA . ASP A 1 181 ? 12.121 0.216 -9.101 1.00 76.50 181 ASP A CA 1
ATOM 1269 C C . ASP A 1 181 ? 11.586 0.367 -10.533 1.00 76.50 181 ASP A C 1
ATOM 1271 O O . ASP A 1 181 ? 11.755 -0.515 -11.377 1.00 76.50 181 ASP A O 1
ATOM 1275 N N . PHE A 1 182 ? 10.934 1.491 -10.836 1.00 78.31 182 PHE A N 1
ATOM 1276 C CA . PHE A 1 182 ? 10.282 1.704 -12.120 1.00 78.31 182 PHE A CA 1
ATOM 1277 C C . PHE A 1 182 ? 11.180 2.287 -13.213 1.00 78.31 182 PHE A C 1
ATOM 1279 O O . PHE A 1 182 ? 12.098 3.078 -12.986 1.00 78.31 182 PHE A O 1
ATOM 1286 N N . THR A 1 183 ? 10.815 1.956 -14.457 1.00 74.50 183 THR A N 1
ATOM 1287 C CA . THR A 1 183 ? 11.309 2.651 -15.647 1.00 74.50 183 THR A CA 1
ATOM 1288 C C . THR A 1 183 ? 10.903 4.123 -15.616 1.00 74.50 183 THR A C 1
ATOM 1290 O O . THR A 1 183 ? 9.966 4.545 -14.939 1.00 74.50 183 THR A O 1
ATOM 1293 N N . TYR A 1 184 ? 11.609 4.918 -16.404 1.00 71.69 184 TYR A N 1
ATOM 1294 C CA . TYR A 1 184 ? 11.549 6.370 -16.399 1.00 71.69 184 TYR A CA 1
ATOM 1295 C C . TYR A 1 184 ? 10.153 7.015 -16.376 1.00 71.69 184 TYR A C 1
ATOM 1297 O O . TYR A 1 184 ? 9.880 7.889 -15.556 1.00 71.69 184 TYR A O 1
ATOM 1305 N N . ALA A 1 185 ? 9.264 6.585 -17.276 1.00 73.31 185 ALA A N 1
ATOM 1306 C CA . ALA A 1 185 ? 7.930 7.168 -17.410 1.00 73.31 185 ALA A CA 1
ATOM 1307 C C . ALA A 1 185 ? 7.049 6.867 -16.186 1.00 73.31 185 ALA A C 1
ATOM 1309 O O . ALA A 1 185 ? 6.303 7.729 -15.727 1.00 73.31 185 ALA A O 1
ATOM 1310 N N . ASN A 1 186 ? 7.184 5.666 -15.621 1.00 80.00 186 ASN A N 1
ATOM 1311 C CA . ASN A 1 186 ? 6.435 5.253 -14.438 1.00 80.00 186 ASN A CA 1
ATOM 1312 C C . ASN A 1 186 ? 7.001 5.900 -13.168 1.00 80.00 186 ASN A C 1
ATOM 1314 O O . ASN A 1 186 ? 6.237 6.308 -12.300 1.00 80.00 186 ASN A O 1
ATOM 1318 N N . ARG A 1 187 ? 8.324 6.100 -13.096 1.00 87.62 187 ARG A N 1
ATOM 1319 C CA . ARG A 1 187 ? 8.979 6.778 -11.972 1.00 87.62 187 ARG A CA 1
ATOM 1320 C C . ARG A 1 187 ? 8.425 8.182 -11.730 1.00 87.62 187 ARG A C 1
ATOM 1322 O O . ARG A 1 187 ? 8.108 8.503 -10.591 1.00 87.62 187 ARG A O 1
ATOM 1329 N N . LYS A 1 188 ? 8.266 9.003 -12.776 1.00 89.06 188 LYS A N 1
ATOM 1330 C CA . LYS A 1 188 ? 7.733 10.373 -12.633 1.00 89.06 188 LYS A CA 1
ATOM 1331 C C . LYS A 1 188 ? 6.306 10.378 -12.077 1.00 89.06 188 LYS A C 1
ATOM 1333 O O . LYS A 1 188 ? 5.986 11.165 -11.192 1.00 89.06 188 LYS A O 1
ATOM 1338 N N . ARG A 1 189 ? 5.469 9.448 -12.548 1.00 87.44 189 ARG A N 1
ATOM 1339 C CA . ARG A 1 189 ? 4.100 9.271 -12.050 1.00 87.44 189 ARG A CA 1
ATOM 1340 C C . ARG A 1 189 ? 4.081 8.893 -10.569 1.00 87.44 189 ARG A C 1
ATOM 1342 O O . ARG A 1 189 ? 3.350 9.507 -9.802 1.00 87.44 189 ARG A O 1
ATOM 1349 N N . GLU A 1 190 ? 4.899 7.928 -10.160 1.00 87.19 190 GLU A N 1
ATOM 1350 C CA . GLU A 1 190 ? 4.972 7.510 -8.754 1.00 87.19 190 GLU A CA 1
ATOM 1351 C C . GLU A 1 190 ? 5.519 8.611 -7.836 1.00 87.19 190 GLU A C 1
ATOM 1353 O O . GLU A 1 190 ? 5.032 8.780 -6.720 1.00 87.19 190 GLU A O 1
ATOM 1358 N N . LEU A 1 191 ? 6.482 9.414 -8.305 1.00 92.50 191 LEU A N 1
ATOM 1359 C CA . LEU A 1 191 ? 6.961 10.579 -7.554 1.00 92.50 191 LEU A CA 1
ATOM 1360 C C . LEU A 1 191 ? 5.847 11.617 -7.354 1.00 92.50 191 LEU A C 1
ATOM 1362 O O . LEU A 1 191 ? 5.690 12.118 -6.245 1.00 92.50 191 LEU A O 1
ATOM 1366 N N . GLN A 1 192 ? 5.015 11.877 -8.366 1.00 92.50 192 GLN A N 1
ATOM 1367 C CA . GLN A 1 192 ? 3.842 12.749 -8.212 1.00 92.50 192 GLN A CA 1
ATOM 1368 C C . GLN A 1 192 ? 2.833 12.189 -7.198 1.00 92.50 192 GLN A C 1
ATOM 1370 O O . GLN A 1 192 ? 2.370 12.920 -6.325 1.00 92.50 192 GLN A O 1
ATOM 1375 N N . VAL A 1 193 ? 2.536 10.885 -7.255 1.00 88.62 193 VAL A N 1
ATOM 1376 C CA . VAL A 1 193 ? 1.659 10.224 -6.271 1.00 88.62 193 VAL A CA 1
ATOM 1377 C C . VAL A 1 193 ? 2.229 10.343 -4.853 1.00 88.62 193 VAL A C 1
ATOM 1379 O O . VAL A 1 193 ? 1.486 10.614 -3.906 1.00 88.62 193 VAL A O 1
ATOM 1382 N N . ALA A 1 194 ? 3.543 10.175 -4.690 1.00 92.75 194 ALA A N 1
ATOM 1383 C CA . ALA A 1 194 ? 4.210 10.335 -3.404 1.00 92.75 194 ALA A CA 1
ATOM 1384 C C . ALA A 1 194 ? 4.089 11.772 -2.870 1.00 92.75 194 ALA A C 1
ATOM 1386 O O . ALA A 1 194 ? 3.738 11.964 -1.704 1.00 92.75 194 ALA A O 1
ATOM 1387 N N . GLU A 1 195 ? 4.336 12.780 -3.713 1.00 96.19 195 GLU A N 1
ATOM 1388 C CA . GLU A 1 195 ? 4.224 14.194 -3.338 1.00 96.19 195 GLU A CA 1
ATOM 1389 C C . GLU A 1 195 ? 2.803 14.570 -2.897 1.00 96.19 195 GLU A C 1
ATOM 1391 O O . GLU A 1 195 ? 2.632 15.193 -1.843 1.00 96.19 195 GLU A O 1
ATOM 1396 N N . ASP A 1 196 ? 1.786 14.151 -3.652 1.00 94.06 196 ASP A N 1
ATOM 1397 C CA . ASP A 1 196 ? 0.376 14.388 -3.330 1.00 94.06 196 ASP A CA 1
ATOM 1398 C C . ASP A 1 196 ? 0.002 13.801 -1.963 1.00 94.06 196 ASP A C 1
ATOM 1400 O O . ASP A 1 196 ? -0.641 14.459 -1.137 1.00 94.06 196 ASP A O 1
ATOM 1404 N N . ASN A 1 197 ? 0.425 12.562 -1.705 1.00 89.12 197 ASN A N 1
ATOM 1405 C CA . ASN A 1 197 ? 0.164 11.875 -0.445 1.00 89.12 197 ASN A CA 1
ATOM 1406 C C . ASN A 1 197 ? 0.866 12.559 0.735 1.00 89.12 197 ASN A C 1
ATOM 1408 O O . ASN A 1 197 ? 0.230 12.803 1.763 1.00 89.12 197 ASN A O 1
ATOM 1412 N N . PHE A 1 198 ? 2.139 12.945 0.593 1.00 97.19 198 PHE A N 1
ATOM 1413 C CA . PHE A 1 198 ? 2.842 13.671 1.653 1.00 97.19 198 PHE A CA 1
ATOM 1414 C C . PHE A 1 198 ? 2.271 15.073 1.894 1.00 97.19 198 PHE A C 1
ATOM 1416 O O . PHE A 1 198 ? 2.210 15.510 3.044 1.00 97.19 198 PHE A O 1
ATOM 1423 N N . THR A 1 199 ? 1.802 15.762 0.851 1.00 97.12 199 THR A N 1
ATOM 1424 C CA . THR A 1 199 ? 1.136 17.070 0.978 1.00 97.12 199 THR A CA 1
ATOM 1425 C C . THR A 1 199 ? -0.153 16.944 1.784 1.00 97.12 199 THR A C 1
ATOM 1427 O O . THR A 1 199 ? -0.327 17.640 2.787 1.00 97.12 199 THR A O 1
ATOM 1430 N N . LYS A 1 200 ? -1.014 15.982 1.429 1.00 91.31 200 LYS A N 1
ATOM 1431 C CA . LYS A 1 200 ? -2.242 15.688 2.183 1.00 91.31 200 LYS A CA 1
ATOM 1432 C C . LYS A 1 200 ? -1.931 15.260 3.621 1.00 91.31 200 LYS A C 1
ATOM 1434 O O . LYS A 1 200 ? -2.617 15.691 4.545 1.00 91.31 200 LYS A O 1
ATOM 1439 N N . ALA A 1 201 ? -0.885 14.458 3.839 1.00 90.06 201 ALA A N 1
ATOM 1440 C CA . ALA A 1 201 ? -0.460 14.057 5.180 1.00 90.06 201 ALA A CA 1
ATOM 1441 C C . ALA A 1 201 ? -0.052 15.267 6.035 1.00 90.06 201 ALA A C 1
ATOM 1443 O O . ALA A 1 201 ? -0.501 15.386 7.173 1.00 90.06 201 ALA A O 1
ATOM 1444 N N . ALA A 1 202 ? 0.743 16.194 5.486 1.00 97.06 202 ALA A N 1
ATOM 1445 C CA . ALA A 1 202 ? 1.158 17.414 6.182 1.00 97.06 202 ALA A CA 1
ATOM 1446 C C . ALA A 1 202 ? -0.050 18.253 6.632 1.00 97.06 202 ALA A C 1
ATOM 1448 O O . ALA A 1 202 ? -0.095 18.730 7.765 1.00 97.06 202 ALA A O 1
ATOM 1449 N N . GLU A 1 203 ? -1.064 18.390 5.775 1.00 96.44 203 GLU A N 1
ATOM 1450 C CA . GLU A 1 203 ? -2.295 19.099 6.124 1.00 96.44 203 GLU A CA 1
ATOM 1451 C C . GLU A 1 203 ? -3.074 18.426 7.256 1.00 96.44 203 GLU A C 1
ATOM 1453 O O . GLU A 1 203 ? -3.628 19.122 8.109 1.00 96.44 203 GLU A O 1
ATOM 1458 N N . GLN A 1 204 ? -3.125 17.094 7.275 1.00 92.44 204 GLN A N 1
ATOM 1459 C CA . GLN A 1 204 ? -3.832 16.339 8.308 1.00 92.44 204 GLN A CA 1
ATOM 1460 C C . GLN A 1 204 ? -3.085 16.359 9.648 1.00 92.44 204 GLN A C 1
ATOM 1462 O O . GLN A 1 204 ? -3.722 16.564 10.679 1.00 92.44 204 GLN A O 1
ATOM 1467 N N . TYR A 1 205 ? -1.750 16.272 9.649 1.00 96.31 205 TYR A N 1
ATOM 1468 C CA . TYR A 1 205 ? -0.951 16.481 10.864 1.00 96.31 205 TYR A CA 1
ATOM 1469 C C . TYR A 1 205 ? -1.161 17.883 11.445 1.00 96.31 205 TYR A C 1
ATOM 1471 O O . TYR A 1 205 ? -1.365 18.031 12.649 1.00 96.31 205 TYR A O 1
ATOM 1479 N N . ARG A 1 206 ? -1.223 18.910 10.590 1.00 97.31 206 ARG A N 1
ATOM 1480 C CA . ARG A 1 206 ? -1.547 20.277 11.015 1.00 97.31 206 ARG A CA 1
ATOM 1481 C C . ARG A 1 206 ? -2.931 20.368 11.666 1.00 97.31 206 ARG A C 1
ATOM 1483 O O . ARG A 1 206 ? -3.058 20.978 12.723 1.00 97.31 206 ARG A O 1
ATOM 1490 N N . LYS A 1 207 ? -3.961 19.739 11.080 1.00 93.56 207 LYS A N 1
ATOM 1491 C CA . LYS A 1 207 ? -5.317 19.666 11.671 1.00 93.56 207 LYS A CA 1
ATOM 1492 C C . LYS A 1 207 ? -5.331 18.922 13.009 1.00 93.56 207 LYS A C 1
ATOM 1494 O O . LYS A 1 207 ? -6.060 19.311 13.915 1.00 93.56 207 LYS A O 1
ATOM 1499 N N . ALA A 1 208 ? -4.509 17.884 13.140 1.00 92.88 208 ALA A N 1
ATOM 1500 C CA . ALA A 1 208 ? -4.344 17.133 14.379 1.00 92.88 208 ALA A CA 1
ATOM 1501 C C . ALA A 1 208 ? -3.578 17.906 15.470 1.00 92.88 208 ALA A C 1
ATOM 1503 O O . ALA A 1 208 ? -3.632 17.520 16.636 1.00 92.88 208 ALA A O 1
ATOM 1504 N N . GLY A 1 209 ? -2.888 18.996 15.114 1.00 94.62 209 GLY A N 1
ATOM 1505 C CA . GLY A 1 209 ? -1.993 19.711 16.021 1.00 94.62 209 GLY A CA 1
ATOM 1506 C C . GLY A 1 209 ? -0.666 18.982 16.260 1.00 94.62 209 GLY A C 1
ATOM 1507 O O . GLY A 1 209 ? -0.091 19.131 17.334 1.00 94.62 209 GLY A O 1
ATOM 1508 N N . ASP A 1 210 ? -0.188 18.197 15.286 1.00 95.44 210 ASP A N 1
ATOM 1509 C CA . ASP A 1 210 ? 1.091 17.477 15.331 1.00 95.44 210 ASP A CA 1
ATOM 1510 C C . ASP A 1 210 ? 2.167 18.182 14.471 1.00 95.44 210 ASP A C 1
ATOM 1512 O O . ASP A 1 210 ? 2.335 17.870 13.284 1.00 95.44 210 ASP A O 1
ATOM 1516 N N . PRO A 1 211 ? 2.933 19.132 15.042 1.00 97.12 211 PRO A N 1
ATOM 1517 C CA . PRO A 1 211 ? 3.967 19.854 14.300 1.00 97.12 211 PRO A CA 1
ATOM 1518 C C . PRO A 1 211 ? 5.147 18.959 13.891 1.00 97.12 211 PRO A C 1
ATOM 1520 O O . PRO A 1 211 ? 5.814 19.233 12.890 1.00 97.12 211 PRO A O 1
ATOM 1523 N N . ALA A 1 212 ? 5.422 17.881 14.635 1.00 96.81 212 ALA A N 1
ATOM 1524 C CA . ALA A 1 212 ? 6.510 16.963 14.315 1.00 96.81 212 ALA A CA 1
ATOM 1525 C C . ALA A 1 212 ? 6.159 16.114 13.085 1.00 96.81 212 ALA A C 1
ATOM 1527 O O . ALA A 1 212 ? 6.984 15.986 12.171 1.00 96.81 212 ALA A O 1
ATOM 1528 N N . GLY A 1 213 ? 4.927 15.595 13.034 1.00 93.75 213 GLY A N 1
ATOM 1529 C CA . GLY A 1 213 ? 4.369 14.898 11.878 1.00 93.75 213 GLY A CA 1
ATOM 1530 C C . GLY A 1 213 ? 4.321 15.787 10.636 1.00 93.75 213 GLY A C 1
ATOM 1531 O O . GLY A 1 213 ? 4.795 15.383 9.569 1.00 93.75 213 GLY A O 1
ATOM 1532 N N . GLU A 1 214 ? 3.864 17.036 10.779 1.00 98.12 214 GLU A N 1
ATOM 1533 C CA . GLU A 1 214 ? 3.856 18.007 9.679 1.00 98.12 214 GLU A CA 1
ATOM 1534 C C . GLU A 1 214 ? 5.274 18.258 9.140 1.00 98.12 214 GLU A C 1
ATOM 1536 O O . GLU A 1 214 ? 5.515 18.152 7.933 1.00 98.12 214 GLU A O 1
ATOM 1541 N N . ALA A 1 215 ? 6.244 18.533 10.019 1.00 97.06 215 ALA A N 1
ATOM 1542 C CA . ALA A 1 215 ? 7.633 18.748 9.617 1.00 97.06 215 ALA A CA 1
ATOM 1543 C C . ALA A 1 215 ? 8.232 17.512 8.925 1.00 97.06 215 ALA A C 1
ATOM 1545 O O . ALA A 1 215 ? 8.980 17.640 7.951 1.00 97.06 215 ALA A O 1
ATOM 1546 N N . LYS A 1 216 ? 7.890 16.303 9.391 1.00 96.50 216 LYS A N 1
ATOM 1547 C CA . LYS A 1 216 ? 8.313 15.042 8.767 1.00 96.50 216 LYS A CA 1
ATOM 1548 C C . LYS A 1 216 ? 7.744 14.896 7.351 1.00 96.50 216 LYS A C 1
ATOM 1550 O O . LYS A 1 216 ? 8.501 14.573 6.436 1.00 96.50 216 LYS A O 1
ATOM 1555 N N . ALA A 1 217 ? 6.457 15.181 7.153 1.00 97.00 217 ALA A N 1
ATOM 1556 C CA . ALA A 1 217 ? 5.811 15.182 5.839 1.00 97.00 217 ALA A CA 1
ATOM 1557 C C . ALA A 1 217 ? 6.445 16.203 4.884 1.00 97.00 217 ALA A C 1
ATOM 1559 O O . ALA A 1 217 ? 6.801 15.856 3.760 1.00 97.00 217 ALA A O 1
ATOM 1560 N N . ARG A 1 218 ? 6.716 17.427 5.351 1.00 98.19 218 ARG A N 1
ATOM 1561 C CA . ARG A 1 218 ? 7.391 18.462 4.546 1.00 98.19 218 ARG A CA 1
ATOM 1562 C C . ARG A 1 218 ? 8.801 18.067 4.109 1.00 98.19 218 ARG A C 1
ATOM 1564 O O . ARG A 1 218 ? 9.174 18.315 2.964 1.00 98.19 218 ARG A O 1
ATOM 1571 N N . ARG A 1 219 ? 9.576 17.415 4.983 1.00 97.75 219 ARG A N 1
ATOM 1572 C CA . ARG A 1 219 ? 10.890 16.861 4.607 1.00 97.75 219 ARG A CA 1
ATOM 1573 C C . ARG A 1 219 ? 10.764 15.800 3.513 1.00 97.75 219 ARG A C 1
ATOM 1575 O O . ARG A 1 219 ? 11.557 15.814 2.578 1.00 97.75 219 ARG A O 1
ATOM 1582 N N . ALA A 1 220 ? 9.761 14.925 3.596 1.00 96.50 220 ALA A N 1
ATOM 1583 C CA . ALA A 1 220 ? 9.516 13.913 2.571 1.00 96.50 220 ALA A CA 1
ATOM 1584 C C . ALA A 1 220 ? 9.135 14.539 1.216 1.00 96.50 220 ALA A C 1
ATOM 1586 O O . ALA A 1 220 ? 9.695 14.146 0.197 1.00 96.50 220 ALA A O 1
ATOM 1587 N N . ILE A 1 221 ? 8.293 15.582 1.201 1.00 97.88 221 ILE A N 1
ATOM 1588 C CA . ILE A 1 221 ? 7.982 16.361 -0.017 1.00 97.88 221 ILE A CA 1
ATOM 1589 C C . ILE A 1 221 ? 9.266 16.901 -0.660 1.00 97.88 221 ILE A C 1
ATOM 1591 O O . ILE A 1 221 ? 9.474 16.747 -1.861 1.00 97.88 221 ILE A O 1
ATOM 1595 N N . ALA A 1 222 ? 10.165 17.494 0.133 1.00 97.25 222 ALA A N 1
ATOM 1596 C CA . ALA A 1 222 ? 11.437 18.003 -0.379 1.00 97.25 222 ALA A CA 1
ATOM 1597 C C . ALA A 1 222 ? 12.313 16.891 -0.988 1.00 97.25 222 ALA A C 1
ATOM 1599 O O . ALA A 1 222 ? 12.939 17.103 -2.027 1.00 97.25 222 ALA A O 1
ATOM 1600 N N . MET A 1 223 ? 12.325 15.695 -0.388 1.00 96.06 223 MET A N 1
ATOM 1601 C CA . MET A 1 223 ? 13.032 14.533 -0.941 1.00 96.06 223 MET A CA 1
ATOM 1602 C C . MET A 1 223 ? 12.433 14.070 -2.271 1.00 96.06 223 MET A C 1
ATOM 1604 O O . MET A 1 223 ? 13.186 13.801 -3.206 1.00 96.06 223 MET A O 1
ATOM 1608 N N . VAL A 1 224 ? 11.101 14.002 -2.371 1.00 96.25 224 VAL A N 1
ATOM 1609 C CA . VAL A 1 224 ? 10.402 13.633 -3.612 1.00 96.25 224 VAL A CA 1
ATOM 1610 C C . VAL A 1 224 ? 10.738 14.621 -4.725 1.00 96.25 224 VAL A C 1
ATOM 1612 O O . VAL A 1 224 ? 11.182 14.199 -5.788 1.00 96.25 224 VAL A O 1
ATOM 1615 N N . ARG A 1 225 ? 10.654 15.930 -4.460 1.00 95.69 225 ARG A N 1
ATOM 1616 C CA . ARG A 1 225 ? 11.019 16.974 -5.434 1.00 95.69 225 ARG A CA 1
ATOM 1617 C C . ARG A 1 225 ? 12.481 16.900 -5.859 1.00 95.69 225 ARG A C 1
ATOM 1619 O O . ARG A 1 225 ? 12.790 17.062 -7.034 1.00 95.69 225 ARG A O 1
ATOM 1626 N N . ALA A 1 226 ? 13.390 16.617 -4.927 1.00 93.94 226 ALA A N 1
ATOM 1627 C CA . ALA A 1 226 ? 14.801 16.423 -5.252 1.00 93.94 226 ALA A CA 1
ATOM 1628 C C . ALA A 1 226 ? 15.034 15.171 -6.119 1.00 93.94 226 ALA A C 1
ATOM 1630 O O . ALA A 1 226 ? 15.925 15.166 -6.969 1.00 93.94 226 ALA A O 1
ATOM 1631 N N . ALA A 1 227 ? 14.254 14.106 -5.914 1.00 91.38 227 ALA A N 1
ATOM 1632 C CA . ALA A 1 227 ? 14.299 12.905 -6.741 1.00 91.38 227 ALA A CA 1
ATOM 1633 C C . ALA A 1 227 ? 13.677 13.131 -8.129 1.00 91.38 227 ALA A C 1
ATOM 1635 O O . ALA A 1 227 ? 14.210 12.616 -9.113 1.00 91.38 227 ALA A O 1
ATOM 1636 N N . ASP A 1 228 ? 12.599 13.910 -8.215 1.00 91.62 228 ASP A N 1
ATOM 1637 C CA . ASP A 1 228 ? 11.950 14.274 -9.477 1.00 91.62 228 ASP A CA 1
ATOM 1638 C C . ASP A 1 228 ? 12.849 15.184 -10.316 1.00 91.62 228 ASP A C 1
ATOM 1640 O O . ASP A 1 228 ? 13.113 14.873 -11.467 1.00 91.62 228 ASP A O 1
ATOM 1644 N N . ALA A 1 229 ? 13.476 16.200 -9.715 1.00 89.75 229 ALA A N 1
ATOM 1645 C CA . ALA A 1 229 ? 14.449 17.060 -10.399 1.00 89.75 229 ALA A CA 1
ATOM 1646 C C . ALA A 1 229 ? 15.662 16.290 -10.963 1.00 89.75 229 ALA A C 1
ATOM 1648 O O . ALA A 1 229 ? 16.276 16.709 -11.942 1.00 89.75 229 ALA A O 1
ATOM 1649 N N . LYS A 1 230 ? 16.021 15.158 -10.343 1.00 87.25 230 LYS A N 1
ATOM 1650 C CA . LYS A 1 230 ? 17.074 14.244 -10.820 1.00 87.25 230 LYS A CA 1
ATOM 1651 C C . LYS A 1 230 ? 16.574 13.223 -11.835 1.00 87.25 230 LYS A C 1
ATOM 1653 O O . LYS A 1 230 ? 17.391 12.510 -12.412 1.00 87.25 230 LYS A O 1
ATOM 1658 N N . THR A 1 231 ? 15.265 13.101 -12.010 1.00 82.88 231 THR A N 1
ATOM 1659 C CA . THR A 1 231 ? 14.659 12.269 -13.041 1.00 82.88 231 THR A CA 1
ATOM 1660 C C . THR A 1 231 ? 14.561 13.155 -14.276 1.00 82.88 231 THR A C 1
ATOM 1662 O O . THR A 1 231 ? 13.821 14.135 -14.247 1.00 82.88 231 THR A O 1
ATOM 1665 N N . PRO A 1 232 ? 15.345 12.909 -15.342 1.00 75.94 232 PRO A N 1
ATOM 1666 C CA . PRO A 1 232 ? 15.297 13.818 -16.476 1.00 75.94 232 PRO A CA 1
ATOM 1667 C C . PRO A 1 232 ? 13.876 13.836 -17.106 1.00 75.94 232 PRO A C 1
ATOM 1669 O O . PRO A 1 232 ? 12.975 13.087 -16.716 1.00 75.94 232 PRO A O 1
ATOM 1672 N N . GLU A 1 233 ? 13.653 14.659 -18.124 1.00 68.06 233 GLU A N 1
ATOM 1673 C CA . GLU A 1 233 ? 12.321 14.769 -18.737 1.00 68.06 233 GLU A CA 1
ATOM 1674 C C . GLU A 1 233 ? 12.047 13.742 -19.850 1.00 68.06 233 GLU A C 1
ATOM 1676 O O . GLU A 1 233 ? 10.898 13.418 -20.154 1.00 68.06 233 GLU A O 1
ATOM 1681 N N . ARG A 1 234 ? 13.102 13.172 -20.439 1.00 60.50 234 ARG A N 1
ATOM 1682 C CA . ARG A 1 234 ? 13.031 12.166 -21.502 1.00 60.50 234 ARG A CA 1
ATOM 1683 C C . ARG A 1 234 ? 14.075 11.083 -21.271 1.00 60.50 234 ARG A C 1
ATOM 1685 O O . ARG A 1 234 ? 15.233 11.413 -21.010 1.00 60.50 234 ARG A O 1
ATOM 1692 N N . ALA A 1 235 ? 13.671 9.815 -21.403 1.00 60.44 235 ALA A N 1
ATOM 1693 C CA . ALA A 1 235 ? 14.576 8.678 -21.251 1.00 60.44 235 ALA A CA 1
ATOM 1694 C C . ALA A 1 235 ? 15.899 8.956 -21.992 1.00 60.44 235 ALA A C 1
ATOM 1696 O O . ALA A 1 235 ? 15.839 9.464 -23.122 1.00 60.44 235 ALA A O 1
ATOM 1697 N N . PRO A 1 236 ? 17.066 8.688 -21.367 1.00 60.91 236 PRO A N 1
ATOM 1698 C CA . PRO A 1 236 ? 18.345 8.918 -22.018 1.00 60.91 236 PRO A CA 1
ATOM 1699 C C . PRO A 1 236 ? 18.309 8.274 -23.398 1.00 60.91 236 PRO A C 1
ATOM 1701 O O . PRO A 1 236 ? 17.786 7.166 -23.559 1.00 60.91 236 PRO A O 1
ATOM 1704 N N . ARG A 1 237 ? 18.791 9.006 -24.412 1.00 58.78 237 ARG A N 1
ATOM 1705 C CA . ARG A 1 237 ? 18.921 8.418 -25.745 1.00 58.78 237 ARG A CA 1
ATOM 1706 C C . ARG A 1 237 ? 19.745 7.145 -25.562 1.00 58.78 237 ARG A C 1
ATOM 1708 O O . ARG A 1 237 ? 20.761 7.227 -24.872 1.00 58.78 237 ARG A O 1
ATOM 1715 N N . PRO A 1 238 ? 19.310 5.997 -26.109 1.00 60.00 238 PRO A N 1
ATOM 1716 C CA . PRO A 1 238 ? 20.153 4.816 -26.081 1.00 60.00 238 PRO A CA 1
ATOM 1717 C C . PRO A 1 238 ? 21.509 5.231 -26.641 1.00 60.00 238 PRO A C 1
ATOM 1719 O O . PRO A 1 238 ? 21.547 5.927 -27.665 1.00 60.00 238 PRO A O 1
ATOM 1722 N N . ASP A 1 239 ? 22.584 4.879 -25.933 1.00 50.78 239 ASP A N 1
ATOM 1723 C CA . ASP A 1 239 ? 23.931 5.176 -26.400 1.00 50.78 239 ASP A CA 1
ATOM 1724 C C . ASP A 1 239 ? 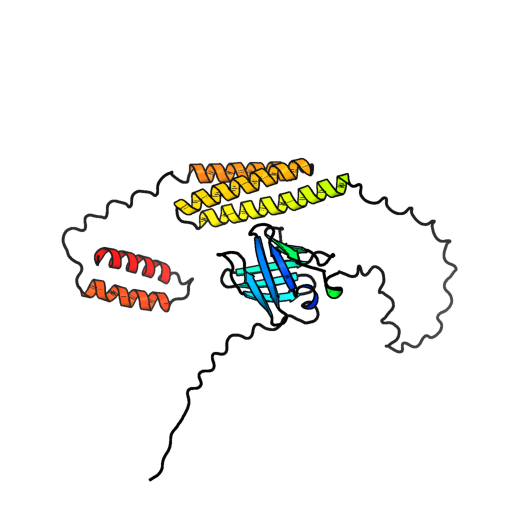24.032 4.747 -27.866 1.00 50.78 239 ASP A C 1
ATOM 1726 O O . ASP A 1 239 ? 23.476 3.697 -28.231 1.00 50.78 239 ASP A O 1
ATOM 1730 N N . PRO A 1 240 ? 24.662 5.560 -28.736 1.00 51.56 240 PRO A N 1
ATOM 1731 C CA . PRO A 1 240 ? 24.869 5.171 -30.117 1.00 51.56 240 PRO A CA 1
ATOM 1732 C C . PRO A 1 240 ? 25.482 3.777 -30.099 1.00 51.56 240 PRO A C 1
ATOM 1734 O O . PRO A 1 240 ? 26.566 3.600 -29.539 1.00 51.56 240 PRO A O 1
ATOM 1737 N N . LYS A 1 241 ? 24.752 2.789 -30.644 1.00 54.03 241 LYS A N 1
ATOM 1738 C CA . LYS A 1 241 ? 25.233 1.408 -30.716 1.00 54.03 241 LYS A CA 1
ATOM 1739 C C . LYS A 1 241 ? 26.684 1.474 -31.196 1.00 54.03 241 LYS A C 1
ATOM 1741 O O . LYS A 1 241 ? 26.918 2.164 -32.199 1.00 54.03 241 LYS A O 1
ATOM 1746 N N . PRO A 1 242 ? 27.645 0.819 -30.513 1.00 48.06 242 PRO A N 1
ATOM 1747 C CA . PRO A 1 242 ? 28.998 0.728 -31.031 1.00 48.06 242 PRO A CA 1
ATOM 1748 C C . PRO A 1 242 ? 28.869 0.314 -32.491 1.00 48.06 242 PRO A C 1
ATOM 1750 O O . PRO A 1 242 ? 28.147 -0.642 -32.785 1.00 48.06 242 PRO A O 1
ATOM 1753 N N . LYS A 1 243 ? 29.464 1.076 -33.417 1.00 50.38 243 LYS A N 1
ATOM 1754 C CA . LYS A 1 243 ? 29.540 0.653 -34.816 1.00 50.38 243 LYS A CA 1
ATOM 1755 C C . LYS A 1 243 ? 30.353 -0.635 -34.806 1.00 50.38 243 LYS A C 1
ATOM 1757 O O . LYS A 1 243 ? 31.577 -0.581 -34.839 1.00 50.38 243 LYS A O 1
ATOM 1762 N N . VAL A 1 244 ? 29.680 -1.778 -34.673 1.00 53.88 244 VAL A N 1
ATOM 1763 C CA . VAL A 1 244 ? 30.313 -3.086 -34.762 1.00 53.88 244 VAL A CA 1
ATOM 1764 C C . VAL A 1 244 ? 30.812 -3.162 -36.192 1.00 53.88 244 VAL A C 1
ATOM 1766 O O . VAL A 1 244 ? 30.035 -3.257 -37.142 1.00 53.88 244 VAL A O 1
ATOM 1769 N N . SER A 1 245 ? 32.118 -2.993 -36.349 1.00 51.28 245 SER A N 1
ATOM 1770 C CA . SER A 1 245 ? 32.799 -3.116 -37.620 1.00 51.28 245 SER A CA 1
ATOM 1771 C C . SER A 1 245 ? 32.639 -4.556 -38.107 1.00 51.28 245 SER A C 1
ATOM 1773 O O . SER A 1 245 ? 33.360 -5.450 -37.684 1.00 51.28 245 SER A O 1
ATOM 1775 N N . GLY A 1 246 ? 31.656 -4.776 -38.976 1.00 56.31 246 GLY A N 1
ATOM 1776 C CA . GLY A 1 246 ? 31.808 -5.633 -40.148 1.00 56.31 246 GLY A CA 1
ATOM 1777 C C . GLY A 1 246 ? 32.032 -7.133 -39.956 1.00 56.31 246 GLY A C 1
ATOM 1778 O O . GLY A 1 246 ? 32.621 -7.737 -40.845 1.00 56.31 246 GLY A O 1
ATOM 1779 N N . ALA A 1 247 ? 31.530 -7.768 -38.898 1.00 58.78 247 ALA A N 1
ATOM 1780 C CA . ALA A 1 247 ? 31.356 -9.220 -38.903 1.00 58.78 247 ALA A CA 1
ATOM 1781 C C . ALA A 1 247 ? 29.937 -9.560 -38.447 1.00 58.78 247 ALA A C 1
ATOM 1783 O O . ALA A 1 247 ? 29.583 -9.344 -37.288 1.00 58.78 247 ALA A O 1
ATOM 1784 N N . LYS A 1 248 ? 29.111 -10.079 -39.366 1.00 61.44 248 LYS A N 1
ATOM 1785 C CA . LYS A 1 248 ? 27.866 -10.750 -38.978 1.00 61.44 248 LYS A CA 1
ATOM 1786 C C . LYS A 1 248 ? 28.246 -11.832 -37.959 1.00 61.44 248 LYS A C 1
ATOM 1788 O O . LYS A 1 248 ? 29.150 -12.615 -38.266 1.00 61.44 248 LYS A O 1
ATOM 1793 N N . PRO A 1 249 ? 27.628 -11.883 -36.770 1.00 63.62 249 PRO A N 1
ATOM 1794 C CA . PRO A 1 249 ? 27.881 -12.982 -35.851 1.00 63.62 249 PRO A CA 1
ATOM 1795 C C . PRO A 1 249 ? 27.587 -14.305 -36.564 1.00 63.62 249 PRO A C 1
ATOM 1797 O O . PRO A 1 249 ? 26.622 -14.411 -37.326 1.00 63.62 249 PRO A O 1
ATOM 1800 N N . SER A 1 250 ? 28.450 -15.302 -36.359 1.00 71.38 250 SER A N 1
ATOM 1801 C CA . SER A 1 250 ? 28.223 -16.642 -36.897 1.00 71.38 250 SER A CA 1
ATOM 1802 C C . SER A 1 250 ? 26.889 -17.188 -36.381 1.00 71.38 250 SER A C 1
ATOM 1804 O O . SER A 1 250 ? 26.469 -16.872 -35.267 1.00 71.38 250 SER A O 1
ATOM 1806 N N . LYS A 1 251 ? 26.227 -18.034 -37.178 1.00 78.19 251 LYS A N 1
ATOM 1807 C CA . LYS A 1 251 ? 24.997 -18.745 -36.786 1.00 78.19 251 LYS A CA 1
ATOM 1808 C C . LYS A 1 251 ? 25.139 -19.415 -35.408 1.00 78.19 251 LYS A C 1
ATOM 1810 O O . LYS A 1 251 ? 24.241 -19.331 -34.578 1.00 78.19 251 LYS A O 1
ATOM 1815 N N . GLU A 1 252 ? 26.325 -19.952 -35.143 1.00 76.00 252 GLU A N 1
ATOM 1816 C CA . GLU A 1 252 ? 26.734 -20.567 -33.880 1.00 76.00 252 GLU A CA 1
ATOM 1817 C C . GLU A 1 252 ? 26.663 -19.602 -32.678 1.00 76.00 252 GLU A C 1
ATOM 1819 O O . GLU A 1 252 ? 26.212 -19.975 -31.599 1.00 76.00 252 GLU A O 1
ATOM 1824 N N . ASN A 1 253 ? 27.016 -18.321 -32.848 1.00 75.56 253 ASN A N 1
ATOM 1825 C CA . ASN A 1 253 ? 26.885 -17.324 -31.778 1.00 75.56 253 ASN A CA 1
ATOM 1826 C C . ASN A 1 253 ? 25.422 -16.995 -31.446 1.00 75.56 253 ASN A C 1
ATOM 1828 O O . ASN A 1 253 ? 25.129 -16.623 -30.309 1.00 75.56 253 ASN A O 1
ATOM 1832 N N . CYS A 1 254 ? 24.512 -17.144 -32.411 1.00 81.94 254 CYS A N 1
ATOM 1833 C CA . CYS A 1 254 ? 23.085 -16.921 -32.197 1.00 81.94 254 CYS A CA 1
ATOM 1834 C C . CYS A 1 254 ? 22.393 -18.143 -31.581 1.00 81.94 254 CYS A C 1
ATOM 1836 O O . CYS A 1 254 ? 21.527 -17.969 -30.727 1.00 81.94 254 CYS A O 1
ATOM 1838 N N . GLU A 1 255 ? 22.824 -19.361 -31.920 1.00 85.12 255 GLU A N 1
ATOM 1839 C CA . GLU A 1 255 ? 22.355 -20.600 -31.277 1.00 85.12 255 GLU A CA 1
ATOM 1840 C C . GLU A 1 255 ? 22.718 -20.625 -29.776 1.00 85.12 255 GLU A C 1
ATOM 1842 O O . GLU A 1 255 ? 21.892 -20.984 -28.936 1.00 85.12 255 GLU A O 1
ATOM 1847 N N . ARG A 1 256 ? 23.877 -20.068 -29.391 1.00 81.38 256 ARG A N 1
ATOM 1848 C CA . ARG A 1 256 ? 24.288 -19.919 -27.977 1.00 81.38 256 ARG A CA 1
ATOM 1849 C C . ARG A 1 256 ? 23.349 -19.063 -27.114 1.00 81.38 256 ARG A C 1
ATOM 1851 O O . ARG A 1 256 ? 23.441 -19.117 -25.886 1.00 81.38 256 ARG A O 1
ATOM 1858 N N . VAL A 1 257 ? 22.458 -18.259 -27.703 1.00 85.50 257 VAL A N 1
ATOM 1859 C CA . VAL A 1 257 ? 21.455 -17.486 -26.944 1.00 85.50 257 VAL A CA 1
ATOM 1860 C C . VAL A 1 257 ? 20.447 -18.416 -26.264 1.00 85.50 257 VAL A C 1
ATOM 1862 O O . VAL A 1 257 ? 20.024 -18.141 -25.136 1.00 85.50 257 VAL A O 1
ATOM 1865 N N . GLU A 1 258 ? 20.079 -19.519 -26.918 1.00 84.12 258 GLU A N 1
ATOM 1866 C CA . GLU A 1 258 ? 19.135 -20.500 -26.374 1.00 84.12 258 GLU A CA 1
ATOM 1867 C C . GLU A 1 258 ? 19.756 -21.276 -25.207 1.00 84.12 258 GLU A C 1
ATOM 1869 O O . GLU A 1 258 ? 19.137 -21.387 -24.145 1.00 84.12 258 GLU A O 1
ATOM 1874 N N . ASP A 1 259 ? 21.022 -21.678 -25.334 1.00 87.75 259 ASP A N 1
ATOM 1875 C CA . ASP A 1 259 ? 21.779 -22.348 -24.266 1.00 87.75 259 ASP A CA 1
ATOM 1876 C C . ASP A 1 259 ? 21.914 -21.478 -23.007 1.00 87.75 259 ASP A C 1
ATOM 1878 O O . ASP A 1 259 ? 21.751 -21.945 -21.871 1.00 87.75 259 ASP A O 1
ATOM 1882 N N . ILE A 1 260 ? 22.167 -20.176 -23.190 1.00 88.31 260 ILE A N 1
ATOM 1883 C CA . ILE A 1 260 ? 22.249 -19.229 -22.073 1.00 88.31 260 ILE A CA 1
ATOM 1884 C C . ILE A 1 260 ? 20.880 -19.077 -21.398 1.00 88.31 260 ILE A C 1
ATOM 1886 O O . ILE A 1 260 ? 20.809 -19.050 -20.169 1.00 88.31 260 ILE A O 1
ATOM 1890 N N . ASN A 1 261 ? 19.785 -19.035 -22.163 1.00 88.19 261 ASN A N 1
ATOM 1891 C CA . ASN A 1 261 ? 18.435 -18.995 -21.596 1.00 88.19 261 ASN A CA 1
ATOM 1892 C C . ASN A 1 261 ? 18.136 -20.229 -20.738 1.00 88.19 261 ASN A C 1
ATOM 1894 O O . ASN A 1 261 ? 17.656 -20.082 -19.612 1.00 88.19 261 ASN A O 1
ATOM 1898 N N . PHE A 1 262 ? 18.461 -21.428 -21.226 1.00 88.88 262 PHE A N 1
ATOM 1899 C CA . PHE A 1 262 ? 18.296 -22.655 -20.446 1.00 88.88 262 PHE A CA 1
ATOM 1900 C C . PHE A 1 262 ? 19.117 -22.636 -19.155 1.00 88.88 262 PHE A C 1
ATOM 1902 O O . PHE A 1 262 ? 18.635 -23.073 -18.108 1.00 88.88 262 PHE A O 1
ATOM 1909 N N . THR A 1 263 ? 20.331 -22.090 -19.204 1.00 88.25 263 THR A N 1
ATOM 1910 C CA . THR A 1 263 ? 21.200 -21.974 -18.028 1.00 88.25 263 THR A CA 1
ATOM 1911 C C . THR A 1 263 ? 20.636 -20.979 -17.005 1.00 88.25 263 THR A C 1
ATOM 1913 O O . THR A 1 263 ? 20.562 -21.301 -15.823 1.00 88.25 263 THR A O 1
ATOM 1916 N N . ILE A 1 264 ? 20.133 -19.817 -17.442 1.00 88.31 264 ILE A N 1
ATOM 1917 C CA . ILE A 1 264 ? 19.500 -18.808 -16.567 1.00 88.31 264 ILE A CA 1
ATOM 1918 C C . ILE A 1 264 ? 18.279 -19.370 -15.826 1.00 88.31 264 ILE A C 1
ATOM 1920 O O . ILE A 1 264 ? 18.051 -19.006 -14.671 1.00 88.31 264 ILE A O 1
ATOM 1924 N N . ILE A 1 265 ? 17.486 -20.229 -16.478 1.00 89.00 265 ILE A N 1
ATOM 1925 C CA . ILE A 1 265 ? 16.289 -20.846 -15.882 1.00 89.00 265 ILE A CA 1
ATOM 1926 C C . ILE A 1 265 ? 16.665 -21.845 -14.776 1.00 89.00 265 ILE A C 1
ATOM 1928 O O . ILE A 1 265 ? 15.926 -21.987 -13.805 1.00 89.00 265 ILE A O 1
ATOM 1932 N N . LYS A 1 266 ? 17.814 -22.521 -14.899 1.00 88.88 266 LYS A N 1
ATOM 1933 C CA . LYS A 1 266 ? 18.293 -23.499 -13.909 1.00 88.88 266 LYS A CA 1
ATOM 1934 C C . LYS A 1 266 ? 18.938 -22.858 -12.675 1.00 88.88 266 LYS A C 1
ATOM 1936 O O . LYS A 1 266 ? 19.037 -23.517 -11.642 1.00 88.88 266 LYS A O 1
ATOM 1941 N N . LEU A 1 267 ? 19.375 -21.602 -12.764 1.00 86.56 267 LEU A N 1
ATOM 1942 C CA . LEU A 1 267 ? 19.987 -20.883 -11.646 1.00 86.56 267 LEU A CA 1
ATOM 1943 C C . LEU A 1 267 ? 18.934 -20.285 -10.705 1.00 86.56 267 LEU A C 1
ATOM 1945 O O . LEU A 1 267 ? 17.884 -19.798 -11.130 1.00 86.56 267 LEU A O 1
ATOM 1949 N N . LYS A 1 268 ? 19.239 -20.277 -9.402 1.00 83.31 268 LYS A N 1
ATOM 1950 C CA . LYS A 1 268 ? 18.395 -19.622 -8.391 1.00 83.31 268 LYS A CA 1
ATOM 1951 C C . LYS A 1 268 ? 18.366 -18.109 -8.623 1.00 83.31 268 LYS A C 1
ATOM 1953 O O . LYS A 1 268 ? 19.313 -17.529 -9.144 1.00 83.31 268 LYS A O 1
ATOM 1958 N N . TRP A 1 269 ? 17.288 -17.453 -8.190 1.00 70.38 269 TRP A N 1
ATOM 1959 C CA . TRP A 1 269 ? 17.091 -16.017 -8.427 1.00 70.38 269 TRP A CA 1
ATOM 1960 C C . TRP A 1 269 ? 18.242 -15.143 -7.895 1.00 70.38 269 TRP A C 1
ATOM 1962 O O . TRP A 1 269 ? 18.620 -14.186 -8.563 1.00 70.38 269 TRP A O 1
ATOM 1972 N N . ASN A 1 270 ? 18.827 -15.530 -6.755 1.00 84.06 270 ASN A N 1
ATOM 1973 C CA . ASN A 1 270 ? 19.915 -14.815 -6.073 1.00 84.06 270 ASN A CA 1
ATOM 1974 C C . ASN A 1 270 ? 21.318 -15.320 -6.450 1.00 84.06 270 ASN A C 1
ATOM 1976 O O . ASN A 1 270 ? 22.283 -15.006 -5.758 1.00 84.06 270 ASN A O 1
ATOM 1980 N N . ASP A 1 271 ? 21.437 -16.156 -7.482 1.00 83.94 271 ASP A N 1
ATOM 1981 C CA . ASP A 1 271 ? 22.738 -16.651 -7.919 1.00 83.94 271 ASP A CA 1
ATOM 1982 C C . ASP A 1 271 ? 23.510 -15.525 -8.637 1.00 83.94 271 ASP A C 1
ATOM 1984 O O . ASP A 1 271 ? 22.994 -14.980 -9.619 1.00 83.94 271 ASP A O 1
ATOM 1988 N N . PRO A 1 272 ? 24.722 -15.153 -8.185 1.00 84.19 272 PRO A N 1
ATOM 1989 C CA . PRO A 1 272 ? 25.493 -14.074 -8.800 1.00 84.19 272 PRO A CA 1
ATOM 1990 C C . PRO A 1 272 ? 25.808 -14.339 -10.280 1.00 84.19 272 PRO A C 1
ATOM 1992 O O . PRO A 1 272 ? 25.836 -13.398 -11.068 1.00 84.19 272 PRO A O 1
ATOM 1995 N N . GLN A 1 273 ? 25.930 -15.605 -10.703 1.00 89.38 273 GLN A N 1
ATOM 1996 C CA . GLN A 1 273 ? 26.185 -15.956 -12.107 1.00 89.38 273 GLN A CA 1
ATOM 1997 C C . GLN A 1 273 ? 24.994 -15.647 -13.022 1.00 89.38 273 GLN A C 1
ATOM 1999 O O . GLN A 1 273 ? 25.132 -15.531 -14.243 1.00 89.38 273 GLN A O 1
ATOM 2004 N N . ARG A 1 274 ? 23.794 -15.510 -12.449 1.00 91.12 274 ARG A N 1
ATOM 2005 C CA . ARG A 1 274 ? 22.573 -15.247 -13.209 1.00 91.12 274 ARG A CA 1
ATOM 2006 C C . ARG A 1 274 ? 22.560 -13.841 -13.801 1.00 91.12 274 ARG A C 1
ATOM 2008 O O . ARG A 1 274 ? 22.067 -13.681 -14.916 1.00 91.12 274 ARG A O 1
ATOM 2015 N N . ALA A 1 275 ? 23.102 -12.850 -13.092 1.00 84.31 275 ALA A N 1
ATOM 2016 C CA . ALA A 1 275 ? 23.210 -11.480 -13.592 1.00 84.31 275 ALA A CA 1
ATOM 2017 C C . ALA A 1 275 ? 24.131 -11.417 -14.823 1.00 84.31 275 ALA A C 1
ATOM 2019 O O . ALA A 1 275 ? 23.715 -10.928 -15.875 1.00 84.31 275 ALA A O 1
ATOM 2020 N N . ASP A 1 276 ? 25.307 -12.041 -14.727 1.00 90.06 276 ASP A N 1
ATOM 2021 C CA . ASP A 1 276 ? 26.297 -12.097 -15.809 1.00 90.06 276 ASP A CA 1
ATOM 2022 C C . ASP A 1 276 ? 25.750 -12.810 -17.056 1.00 90.06 276 ASP A C 1
ATOM 2024 O O . ASP A 1 276 ? 25.933 -12.361 -18.190 1.00 90.06 276 ASP A O 1
ATOM 2028 N N . LEU A 1 277 ? 25.022 -13.918 -16.872 1.00 90.19 277 LEU A N 1
ATOM 2029 C CA . LEU A 1 277 ? 24.405 -14.646 -17.985 1.00 90.19 277 LEU A CA 1
ATOM 2030 C C . LEU A 1 277 ? 23.269 -13.856 -18.644 1.00 90.19 277 LEU A C 1
ATOM 2032 O O . LEU A 1 277 ? 23.127 -13.897 -19.869 1.00 90.19 277 LEU A O 1
ATOM 2036 N N . VAL A 1 278 ? 22.472 -13.119 -17.865 1.00 88.19 278 VAL A N 1
ATOM 2037 C CA . VAL A 1 278 ? 21.424 -12.234 -18.396 1.00 88.19 278 VAL A CA 1
ATOM 2038 C C . VAL A 1 278 ? 22.037 -11.121 -19.242 1.00 88.19 278 VAL A C 1
ATOM 2040 O O . VAL A 1 278 ? 21.537 -10.852 -20.339 1.00 88.19 278 VAL A O 1
ATOM 2043 N N . GLU A 1 279 ? 23.125 -10.511 -18.775 1.00 90.62 279 GLU A N 1
ATOM 2044 C CA . GLU A 1 279 ? 23.852 -9.492 -19.527 1.00 90.62 279 GLU A CA 1
ATOM 2045 C C . GLU A 1 279 ? 24.429 -10.066 -20.830 1.00 90.62 279 GLU A C 1
ATOM 2047 O O . GLU A 1 279 ? 24.148 -9.547 -21.915 1.00 90.62 279 GLU A O 1
ATOM 2052 N N . LYS A 1 280 ? 25.127 -11.205 -20.753 1.00 88.62 280 LYS A N 1
ATOM 2053 C CA 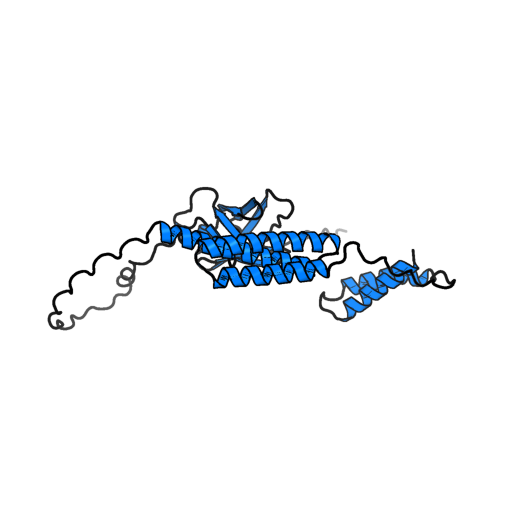. LYS A 1 280 ? 25.718 -11.887 -21.915 1.00 88.62 280 LYS A CA 1
ATOM 2054 C C . LYS A 1 280 ? 24.678 -12.288 -22.964 1.00 88.62 280 LYS A C 1
ATOM 2056 O O . LYS A 1 280 ? 24.901 -12.114 -24.163 1.00 88.62 280 LYS A O 1
ATOM 2061 N N . ARG A 1 281 ? 23.513 -12.783 -22.533 1.00 93.25 281 ARG A N 1
ATOM 2062 C CA . ARG A 1 281 ? 22.382 -13.080 -23.425 1.00 93.25 281 ARG A CA 1
ATOM 2063 C C . ARG A 1 281 ? 21.906 -11.829 -24.156 1.00 93.25 281 ARG A C 1
ATOM 2065 O O . ARG A 1 281 ? 21.633 -11.888 -25.351 1.00 93.25 281 ARG A O 1
ATOM 2072 N N . ASN A 1 282 ? 21.756 -10.715 -23.441 1.00 87.38 282 ASN A N 1
ATOM 2073 C CA . ASN A 1 282 ? 21.259 -9.473 -24.028 1.00 87.38 282 ASN A CA 1
ATOM 2074 C C . ASN A 1 282 ? 22.249 -8.924 -25.066 1.00 87.38 282 ASN A C 1
ATOM 2076 O O . ASN A 1 282 ? 21.820 -8.519 -26.144 1.00 87.38 282 ASN A O 1
ATOM 2080 N N . GLN A 1 283 ? 23.555 -8.997 -24.786 1.00 85.31 283 GLN A N 1
ATOM 2081 C CA . GLN A 1 283 ? 24.607 -8.632 -25.739 1.00 85.31 283 GLN A CA 1
ATOM 208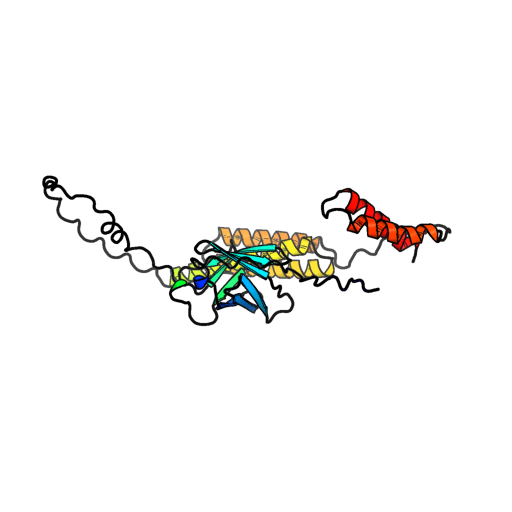2 C C . GLN A 1 283 ? 24.542 -9.489 -27.015 1.00 85.31 283 GLN A C 1
ATOM 2084 O O . GLN A 1 283 ? 24.500 -8.945 -28.117 1.00 85.31 283 GLN A O 1
ATOM 2089 N N . LEU A 1 284 ? 24.449 -10.819 -26.888 1.00 83.62 284 LEU A N 1
ATOM 2090 C CA . LEU A 1 284 ? 24.338 -11.719 -28.045 1.00 83.62 284 LEU A CA 1
ATOM 2091 C C . LEU A 1 284 ? 23.042 -11.503 -28.838 1.00 83.62 284 LEU A C 1
ATOM 2093 O O . LEU A 1 284 ? 23.063 -11.487 -30.066 1.00 83.62 284 LEU A O 1
ATOM 2097 N N . ARG A 1 285 ? 21.915 -11.271 -28.155 1.00 84.19 285 ARG A N 1
ATOM 2098 C CA . ARG A 1 285 ? 20.629 -10.993 -28.807 1.00 84.19 285 ARG A CA 1
ATOM 2099 C C . ARG A 1 285 ? 20.662 -9.698 -29.621 1.00 84.19 285 ARG A C 1
ATOM 2101 O O . ARG A 1 285 ? 20.019 -9.644 -30.660 1.00 84.19 285 ARG A O 1
ATOM 2108 N N . GLU A 1 286 ? 21.382 -8.671 -29.173 1.00 82.06 286 GLU A N 1
ATOM 2109 C CA . GLU A 1 286 ? 21.556 -7.436 -29.951 1.00 82.06 286 GLU A CA 1
ATOM 2110 C C . GLU A 1 286 ? 22.456 -7.622 -31.174 1.00 82.06 286 GLU A C 1
ATOM 2112 O O . GLU A 1 286 ? 22.239 -6.944 -32.174 1.00 82.06 286 GLU A O 1
ATOM 2117 N N . LEU A 1 287 ? 23.429 -8.537 -31.115 1.00 79.50 287 LEU A N 1
ATOM 2118 C CA . LEU A 1 287 ? 24.278 -8.873 -32.262 1.00 79.50 287 LEU A CA 1
ATOM 2119 C C . LEU A 1 287 ? 23.518 -9.678 -33.328 1.00 79.50 287 LEU A C 1
ATOM 2121 O O . LEU A 1 287 ? 23.807 -9.541 -34.511 1.00 79.50 287 LEU A O 1
ATOM 2125 N N . CYS A 1 288 ? 22.551 -10.501 -32.918 1.00 79.19 288 CYS A N 1
ATOM 2126 C CA . CYS A 1 288 ? 21.774 -11.382 -33.797 1.00 79.19 288 CYS A CA 1
ATOM 2127 C C . CYS A 1 288 ? 20.499 -10.749 -34.393 1.00 79.19 288 CYS A C 1
ATOM 2129 O O . CYS A 1 288 ? 19.719 -11.465 -35.022 1.00 79.19 288 CYS A O 1
ATOM 2131 N N . LYS A 1 289 ? 20.260 -9.449 -34.169 1.00 75.25 289 LYS A N 1
ATOM 2132 C CA . LYS A 1 289 ? 19.192 -8.664 -34.816 1.00 75.25 289 LYS A CA 1
ATOM 2133 C C . LYS A 1 289 ? 19.675 -8.080 -36.138 1.00 75.25 289 LYS A C 1
ATOM 2135 O O . LYS A 1 289 ? 18.875 -8.103 -37.095 1.00 75.25 289 LYS A O 1
#